Protein AF-A0A1F7RQK4-F1 (afdb_monomer)

Mean predicted aligned error: 22.65 Å

Structure (mmCIF, N/CA/C/O backbone):
data_AF-A0A1F7RQK4-F1
#
_entry.id   AF-A0A1F7RQK4-F1
#
loop_
_atom_site.group_PDB
_atom_site.id
_atom_site.type_symbol
_atom_site.label_atom_id
_atom_site.label_alt_id
_atom_site.label_comp_id
_atom_site.label_asym_id
_atom_site.label_entity_id
_atom_site.label_seq_id
_atom_site.pdbx_PDB_ins_code
_atom_site.Cartn_x
_atom_site.Cartn_y
_atom_site.Cartn_z
_atom_site.occupancy
_atom_site.B_iso_or_equiv
_atom_site.auth_seq_id
_atom_site.auth_comp_id
_atom_site.auth_asym_id
_atom_site.auth_atom_id
_atom_site.pdbx_PDB_model_num
ATOM 1 N N . MET A 1 1 ? 25.857 17.174 -33.835 1.00 42.56 1 MET A N 1
ATOM 2 C CA . MET A 1 1 ? 26.274 17.239 -32.414 1.00 42.56 1 MET A CA 1
ATOM 3 C C . MET A 1 1 ? 26.177 15.848 -31.790 1.00 42.56 1 MET A C 1
ATOM 5 O O . MET A 1 1 ? 25.071 15.361 -31.605 1.00 42.56 1 MET A O 1
ATOM 9 N N . LYS A 1 2 ? 27.300 15.172 -31.508 1.00 43.66 2 LYS A N 1
ATOM 10 C CA . LYS A 1 2 ? 27.298 13.876 -30.801 1.00 43.66 2 LYS A CA 1
ATOM 11 C C . LYS A 1 2 ? 27.227 14.149 -29.295 1.00 43.66 2 LYS A C 1
ATOM 13 O O . LYS A 1 2 ? 28.225 14.564 -28.711 1.00 43.66 2 LYS A O 1
ATOM 18 N N . ARG A 1 3 ? 26.055 13.974 -28.674 1.00 47.41 3 ARG A N 1
ATOM 19 C CA . ARG A 1 3 ? 25.927 14.042 -27.208 1.00 47.41 3 ARG A CA 1
ATOM 20 C C . ARG A 1 3 ? 26.719 12.869 -26.620 1.00 47.41 3 ARG A C 1
ATOM 22 O O . ARG A 1 3 ? 26.419 11.717 -26.920 1.00 47.41 3 ARG A O 1
ATOM 29 N N . ARG A 1 4 ? 27.765 13.158 -25.838 1.00 49.41 4 ARG A N 1
ATOM 30 C CA . ARG A 1 4 ? 28.504 12.136 -25.083 1.00 49.41 4 ARG A CA 1
ATOM 31 C C . ARG A 1 4 ? 27.548 11.551 -24.045 1.00 49.41 4 ARG A C 1
ATOM 33 O O . ARG A 1 4 ? 27.186 12.239 -23.097 1.00 49.41 4 ARG A O 1
ATOM 40 N N . ILE A 1 5 ? 27.129 10.304 -24.244 1.00 54.53 5 ILE A N 1
ATOM 41 C CA . ILE A 1 5 ? 26.382 9.551 -23.235 1.00 54.53 5 ILE A CA 1
ATOM 42 C C . ILE A 1 5 ? 27.361 9.299 -22.089 1.00 54.53 5 ILE A C 1
ATOM 44 O O . ILE A 1 5 ? 28.355 8.590 -22.256 1.00 54.53 5 ILE A O 1
ATOM 48 N N . LYS A 1 6 ? 27.124 9.952 -20.952 1.00 64.75 6 LYS A N 1
ATOM 49 C CA . LYS A 1 6 ? 27.902 9.744 -19.732 1.00 64.75 6 LYS A CA 1
ATOM 50 C C . LYS A 1 6 ? 27.645 8.298 -19.298 1.00 64.75 6 LYS A C 1
ATOM 52 O O . LYS A 1 6 ? 26.503 7.938 -19.032 1.00 64.75 6 LYS A O 1
ATOM 57 N N . LYS A 1 7 ? 28.673 7.443 -19.326 1.00 63.66 7 LYS A N 1
ATOM 58 C CA . LYS A 1 7 ? 28.549 6.069 -18.823 1.00 63.66 7 LYS A CA 1
ATOM 59 C C . LYS A 1 7 ? 28.275 6.148 -17.323 1.00 63.66 7 LYS A C 1
ATOM 61 O O . LYS A 1 7 ? 29.024 6.800 -16.600 1.00 63.66 7 LYS A O 1
ATOM 66 N N . MET A 1 8 ? 27.180 5.532 -16.896 1.00 70.56 8 MET A N 1
ATOM 67 C CA . MET A 1 8 ? 26.798 5.450 -15.492 1.00 70.56 8 MET A CA 1
ATOM 68 C C . MET A 1 8 ? 27.590 4.315 -14.835 1.00 70.56 8 MET A C 1
ATOM 70 O O . MET A 1 8 ? 27.630 3.208 -15.378 1.00 70.56 8 MET A O 1
ATOM 74 N N . ASN A 1 9 ? 28.244 4.602 -13.709 1.00 79.38 9 ASN A N 1
ATOM 75 C CA . ASN A 1 9 ? 29.009 3.614 -12.951 1.00 79.38 9 ASN A CA 1
ATOM 76 C C . ASN A 1 9 ? 28.080 2.851 -12.000 1.00 79.38 9 ASN A C 1
ATOM 78 O O . ASN A 1 9 ? 27.203 3.455 -11.379 1.00 79.38 9 ASN A O 1
ATOM 82 N N . CYS A 1 10 ? 28.311 1.544 -11.845 1.00 82.94 10 CYS A N 1
ATOM 83 C CA . CYS A 1 10 ? 27.504 0.675 -10.982 1.00 82.94 10 CYS A CA 1
ATOM 84 C C . CYS A 1 10 ? 27.436 1.187 -9.529 1.00 82.94 10 CYS A C 1
ATOM 86 O O . CYS A 1 10 ? 26.383 1.104 -8.906 1.00 82.94 10 CYS A O 1
ATOM 88 N N . GLU A 1 11 ? 28.529 1.763 -9.015 1.00 69.12 11 GLU A N 1
ATOM 89 C CA . GLU A 1 11 ? 28.676 2.218 -7.619 1.00 69.12 11 GLU A CA 1
ATOM 90 C C . GLU A 1 11 ? 27.869 3.478 -7.272 1.00 69.12 11 GLU A C 1
ATOM 92 O O . GLU A 1 11 ? 27.575 3.719 -6.108 1.00 69.12 11 GLU A O 1
ATOM 97 N N . SER A 1 12 ? 27.480 4.280 -8.267 1.00 64.62 12 SER A N 1
ATOM 98 C CA . SER A 1 12 ? 26.768 5.553 -8.057 1.00 64.62 12 SER A CA 1
ATOM 99 C C . SER A 1 12 ? 25.245 5.447 -8.182 1.00 64.62 12 SER A C 1
ATOM 101 O O . SER A 1 12 ? 24.557 6.464 -8.276 1.00 64.62 12 SER A O 1
ATOM 103 N N . SER A 1 13 ? 24.709 4.230 -8.258 1.00 75.00 13 SER A N 1
ATOM 104 C CA . SER A 1 13 ? 23.304 4.017 -8.604 1.00 75.00 13 SER A CA 1
ATOM 105 C C . SER A 1 13 ? 22.414 4.156 -7.370 1.00 75.00 13 SER A C 1
ATOM 107 O O . SER A 1 13 ? 22.427 3.311 -6.479 1.00 75.00 13 SER A O 1
ATOM 109 N N . ASN A 1 14 ? 21.621 5.225 -7.322 1.00 87.31 14 ASN A N 1
ATOM 110 C CA . ASN A 1 14 ? 20.603 5.426 -6.297 1.00 87.31 14 ASN A CA 1
ATOM 111 C C . ASN A 1 14 ? 19.313 4.713 -6.730 1.00 87.31 14 ASN A C 1
ATOM 113 O O . ASN A 1 14 ? 18.421 5.318 -7.327 1.00 87.31 14 ASN A O 1
ATOM 117 N N . TRP A 1 15 ? 19.254 3.405 -6.471 1.00 88.44 15 TRP A N 1
ATOM 118 C CA . TRP A 1 15 ? 18.129 2.550 -6.863 1.00 88.44 15 TRP A CA 1
ATOM 119 C C . TRP A 1 15 ? 16.816 2.926 -6.176 1.00 88.44 15 TRP A C 1
ATOM 121 O O . TRP A 1 15 ? 15.774 2.796 -6.808 1.00 88.44 15 TRP A O 1
ATOM 131 N N . LEU A 1 16 ? 16.853 3.477 -4.955 1.00 86.31 16 LEU A N 1
ATOM 132 C CA . LEU A 1 16 ? 15.655 3.969 -4.264 1.00 86.31 16 LEU A CA 1
ATOM 133 C C . LEU A 1 16 ? 14.899 4.997 -5.110 1.00 86.31 16 LEU A C 1
ATOM 135 O O . LEU A 1 16 ? 13.722 4.811 -5.392 1.00 86.31 16 LEU A O 1
ATOM 139 N N . LYS A 1 17 ? 15.592 6.027 -5.615 1.00 91.06 17 LYS A N 1
ATOM 140 C CA . LYS A 1 17 ? 14.959 7.057 -6.461 1.00 91.06 17 LYS A CA 1
ATOM 141 C C . LYS A 1 17 ? 14.365 6.490 -7.750 1.00 91.06 17 LYS A C 1
ATOM 143 O O . LYS A 1 17 ? 13.406 7.047 -8.280 1.00 91.06 17 LYS A O 1
ATOM 148 N N . TYR A 1 18 ? 14.972 5.428 -8.282 1.00 91.88 18 TYR A N 1
ATOM 149 C CA . TYR A 1 18 ? 14.470 4.731 -9.463 1.00 91.88 18 TYR A CA 1
ATOM 150 C C . TYR A 1 18 ? 13.192 3.938 -9.147 1.00 91.88 18 TYR A C 1
ATOM 152 O O . TYR A 1 18 ? 12.248 4.004 -9.927 1.00 91.88 18 TYR A O 1
ATOM 160 N N . ILE A 1 19 ? 13.147 3.241 -8.005 1.00 88.88 19 ILE A N 1
ATOM 161 C CA . ILE A 1 19 ? 11.989 2.457 -7.541 1.00 88.88 19 ILE A CA 1
ATOM 162 C C . ILE A 1 19 ? 10.816 3.368 -7.151 1.00 88.88 19 ILE A C 1
ATOM 164 O O . ILE A 1 19 ? 9.684 3.104 -7.540 1.00 88.88 19 ILE A O 1
ATOM 168 N N . GLU A 1 20 ? 11.081 4.465 -6.439 1.00 89.06 20 GLU A N 1
ATOM 169 C CA . GLU A 1 20 ? 10.078 5.458 -6.012 1.00 89.06 20 GLU A CA 1
ATOM 170 C C . GLU A 1 20 ? 9.562 6.342 -7.168 1.00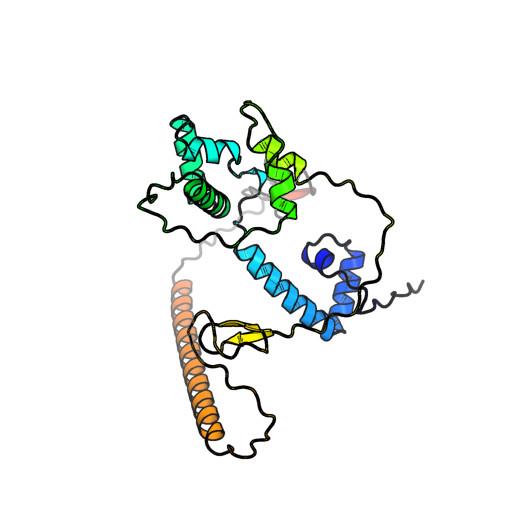 89.06 20 GLU A C 1
ATOM 172 O O . GLU A 1 20 ? 8.767 7.254 -6.958 1.00 89.06 20 GLU A O 1
ATOM 177 N N . ASP A 1 21 ? 10.031 6.100 -8.395 1.00 89.94 21 ASP A N 1
ATOM 178 C CA . ASP A 1 21 ? 9.659 6.811 -9.621 1.00 89.94 21 ASP A CA 1
ATOM 179 C C . ASP A 1 21 ? 9.978 8.328 -9.639 1.00 89.94 21 ASP A C 1
ATOM 181 O O . ASP A 1 21 ? 9.536 9.050 -10.535 1.00 89.94 21 ASP A O 1
ATOM 185 N N . VAL A 1 22 ? 10.827 8.814 -8.722 1.00 94.69 22 VAL A N 1
ATOM 186 C CA . VAL A 1 22 ? 11.155 10.248 -8.523 1.00 94.69 22 VAL A CA 1
ATOM 187 C C . VAL A 1 22 ? 12.181 10.785 -9.537 1.00 94.69 22 VAL A C 1
ATOM 189 O O . VAL A 1 22 ? 12.379 11.993 -9.664 1.00 94.69 22 VAL A O 1
ATOM 192 N N . LEU A 1 23 ? 12.864 9.906 -10.276 1.00 91.81 23 LEU A N 1
ATOM 193 C CA . LEU A 1 23 ? 13.850 10.309 -11.288 1.00 91.81 23 LEU A CA 1
ATOM 194 C C . LEU A 1 23 ? 13.216 11.038 -12.482 1.00 91.81 23 LEU A C 1
ATOM 196 O O . LEU A 1 23 ? 12.125 10.690 -12.944 1.00 91.81 23 LEU A O 1
ATOM 200 N N . SER A 1 24 ? 13.958 11.993 -13.053 1.00 94.75 24 SER A N 1
ATOM 201 C CA . SER A 1 24 ? 13.569 12.633 -14.314 1.00 94.75 24 SER A CA 1
ATOM 202 C C . SER A 1 24 ? 13.525 11.617 -15.472 1.00 94.75 24 SER A C 1
ATOM 204 O O . SER A 1 24 ? 14.214 10.587 -15.427 1.00 94.75 24 SER A O 1
ATOM 206 N N . PRO A 1 25 ? 12.749 11.874 -16.543 1.00 93.12 25 PRO A N 1
ATOM 207 C CA . PRO A 1 25 ? 12.688 10.980 -17.701 1.00 93.12 25 PRO A CA 1
ATOM 208 C C . PRO A 1 25 ? 14.067 10.684 -18.312 1.00 93.12 25 PRO A C 1
ATOM 210 O O . PRO A 1 25 ? 14.355 9.548 -18.694 1.00 93.12 25 PRO A O 1
ATOM 213 N N . GLU A 1 26 ? 14.955 11.679 -18.365 1.00 91.94 26 GLU A N 1
ATOM 214 C CA . GLU A 1 26 ? 16.314 11.540 -18.890 1.00 91.94 26 GLU A CA 1
ATOM 215 C C . GLU A 1 26 ? 17.188 10.623 -18.026 1.00 91.94 26 GLU A C 1
ATOM 217 O O . GLU A 1 26 ? 17.992 9.850 -18.556 1.00 91.94 26 GLU A O 1
ATOM 222 N N . GLU A 1 27 ? 17.037 10.688 -16.704 1.00 91.00 27 GLU A N 1
ATOM 223 C CA . GLU A 1 27 ? 17.734 9.807 -15.766 1.00 91.00 27 GLU A CA 1
ATOM 224 C C . GLU A 1 27 ? 17.186 8.383 -15.852 1.00 91.00 27 GLU A C 1
ATOM 226 O O . GLU A 1 27 ? 17.970 7.439 -15.961 1.00 91.00 27 GLU A O 1
ATOM 231 N N . LYS A 1 28 ? 15.860 8.205 -15.926 1.00 92.12 28 LYS A N 1
ATOM 232 C CA . LYS A 1 28 ? 15.246 6.879 -16.117 1.00 92.12 28 LYS A CA 1
ATOM 233 C C . LYS A 1 28 ? 15.768 6.188 -17.374 1.00 92.12 28 LYS A C 1
ATOM 235 O O . LYS A 1 28 ? 16.029 4.987 -17.342 1.00 92.12 28 LYS A O 1
ATOM 240 N N . ILE A 1 29 ? 15.979 6.919 -18.472 1.00 92.25 29 ILE A N 1
ATOM 241 C CA . ILE A 1 29 ? 16.578 6.358 -19.695 1.00 92.25 29 ILE A CA 1
ATOM 242 C C . ILE A 1 29 ? 18.019 5.888 -19.445 1.00 92.25 29 ILE A C 1
ATOM 244 O O . ILE A 1 29 ? 18.406 4.826 -19.937 1.00 92.25 29 ILE A O 1
ATOM 248 N N . GLN A 1 30 ? 18.815 6.638 -18.678 1.00 91.12 30 GLN A N 1
ATOM 249 C CA . GLN A 1 30 ? 20.191 6.250 -18.341 1.00 91.12 30 GLN A CA 1
ATOM 250 C C . GLN A 1 30 ? 20.231 4.992 -17.468 1.00 91.12 30 GLN A C 1
ATOM 252 O O . GLN A 1 30 ? 20.996 4.075 -17.772 1.00 91.12 30 GLN A O 1
ATOM 257 N N . TYR A 1 31 ? 19.364 4.906 -16.455 1.00 92.88 31 TYR A N 1
ATOM 258 C CA . TYR A 1 31 ? 19.220 3.724 -15.601 1.00 92.88 31 TYR A CA 1
ATOM 259 C C . TYR A 1 31 ? 18.769 2.502 -16.404 1.00 92.88 31 TYR A C 1
ATOM 261 O O . TYR A 1 31 ? 19.426 1.465 -16.363 1.00 92.88 31 TYR A O 1
ATOM 269 N N . ASN A 1 32 ? 17.725 2.636 -17.226 1.00 93.44 32 ASN A N 1
ATOM 270 C CA . ASN A 1 32 ? 17.257 1.554 -18.095 1.00 93.44 32 ASN A CA 1
ATOM 271 C C . ASN A 1 32 ? 18.334 1.081 -19.078 1.00 93.44 32 ASN A C 1
ATOM 273 O O . ASN A 1 32 ? 18.494 -0.116 -19.310 1.00 93.44 32 ASN A O 1
ATOM 277 N N . ASN A 1 33 ? 19.100 2.007 -19.659 1.00 92.50 33 ASN A N 1
ATOM 278 C CA . ASN A 1 33 ? 20.205 1.654 -20.544 1.00 92.50 33 ASN A CA 1
ATOM 279 C C . ASN A 1 33 ? 21.319 0.908 -19.789 1.00 92.50 33 ASN A C 1
ATOM 281 O O . ASN A 1 33 ? 21.838 -0.092 -20.282 1.00 92.50 33 ASN A O 1
ATOM 285 N N . HIS A 1 34 ? 21.648 1.338 -18.570 1.00 93.25 34 HIS A N 1
ATOM 286 C CA . HIS A 1 34 ? 22.608 0.638 -17.722 1.00 93.25 34 HIS A CA 1
ATOM 287 C C . HIS A 1 34 ? 22.129 -0.781 -17.365 1.00 93.25 34 HIS A C 1
ATOM 289 O O . HIS A 1 34 ? 22.874 -1.739 -17.557 1.00 93.25 34 HIS A O 1
ATOM 295 N N . LEU A 1 35 ? 20.869 -0.941 -16.946 1.00 93.38 35 LEU A N 1
ATOM 296 C CA . LEU A 1 35 ? 20.266 -2.232 -16.581 1.00 93.38 35 LEU A CA 1
ATOM 297 C C . LEU A 1 35 ? 20.230 -3.243 -17.736 1.00 93.38 35 LEU A C 1
ATOM 299 O O . LEU A 1 35 ? 20.302 -4.448 -17.504 1.00 93.38 35 LEU A O 1
ATOM 303 N N . LYS A 1 36 ? 20.171 -2.777 -18.990 1.00 94.38 36 LYS A N 1
ATOM 304 C CA . LYS A 1 36 ? 20.297 -3.661 -20.162 1.00 94.38 36 LYS A CA 1
ATOM 305 C C . LYS A 1 36 ? 21.662 -4.347 -20.235 1.00 94.38 36 LYS A C 1
ATOM 307 O O . LYS A 1 36 ? 21.734 -5.475 -20.711 1.00 94.38 36 LYS A O 1
ATOM 312 N N . HIS A 1 37 ? 22.715 -3.686 -19.758 1.00 93.19 37 HIS A N 1
ATOM 313 C CA . HIS A 1 37 ? 24.102 -4.116 -19.944 1.00 93.19 37 HIS A CA 1
ATOM 314 C C . HIS A 1 37 ? 24.807 -4.537 -18.647 1.00 93.19 37 HIS A C 1
ATOM 316 O O . HIS A 1 37 ? 25.897 -5.096 -18.716 1.00 93.19 37 HIS A O 1
ATOM 322 N N . CYS A 1 38 ? 24.222 -4.279 -17.473 1.00 93.44 38 CYS A N 1
ATOM 323 C CA . CYS A 1 38 ? 24.809 -4.638 -16.186 1.00 93.44 38 CYS A CA 1
ATOM 324 C C . CYS A 1 38 ? 23.924 -5.627 -15.423 1.00 93.44 38 CYS A C 1
ATOM 326 O O . CYS A 1 38 ? 22.932 -5.253 -14.797 1.00 93.44 38 CYS A O 1
ATOM 328 N N . GLU A 1 39 ? 24.325 -6.896 -15.442 1.00 92.94 39 GLU A N 1
ATOM 329 C CA . GLU A 1 39 ? 23.631 -7.975 -14.739 1.00 92.94 39 GLU A CA 1
ATOM 330 C C . GLU A 1 39 ? 23.642 -7.794 -13.218 1.00 92.94 39 GLU A C 1
ATOM 332 O O . GLU A 1 39 ? 22.597 -7.907 -12.586 1.00 92.94 39 GLU A O 1
ATOM 337 N N . LYS A 1 40 ? 24.785 -7.404 -12.638 1.00 92.81 40 LYS A N 1
ATOM 338 C CA . LYS A 1 40 ? 24.913 -7.151 -11.195 1.00 92.81 40 LYS A CA 1
ATOM 339 C C . LYS A 1 40 ? 23.855 -6.165 -10.694 1.00 92.81 40 LYS A C 1
ATOM 341 O O . LYS A 1 40 ? 23.162 -6.438 -9.724 1.00 92.81 40 LYS A O 1
ATOM 346 N N . CYS A 1 41 ? 23.706 -5.037 -11.383 1.00 94.06 41 CYS A N 1
ATOM 347 C CA . CYS A 1 41 ? 22.742 -4.004 -11.019 1.00 94.06 41 CYS A CA 1
ATOM 348 C C . CYS A 1 41 ? 21.289 -4.438 -11.233 1.00 94.06 41 CYS A C 1
ATOM 350 O O . CYS A 1 41 ? 20.421 -4.047 -10.459 1.00 94.06 41 CYS A O 1
ATOM 352 N N . ARG A 1 42 ? 21.025 -5.268 -12.246 1.00 94.06 42 ARG A N 1
ATOM 353 C CA . ARG A 1 42 ? 19.704 -5.866 -12.462 1.00 94.06 42 ARG A CA 1
ATOM 354 C C . ARG A 1 42 ? 19.319 -6.813 -11.324 1.00 94.06 42 ARG A C 1
ATOM 356 O O . ARG A 1 42 ? 18.193 -6.723 -10.851 1.00 94.06 42 ARG A O 1
ATOM 363 N N . ASN A 1 43 ? 20.249 -7.639 -10.852 1.00 91.62 43 ASN A N 1
ATOM 364 C CA . ASN A 1 43 ? 20.001 -8.542 -9.726 1.00 91.62 43 ASN A CA 1
ATOM 365 C C . ASN A 1 43 ? 19.791 -7.751 -8.428 1.00 91.62 43 ASN A C 1
ATOM 367 O O . ASN A 1 43 ? 18.788 -7.946 -7.758 1.00 91.62 43 ASN A O 1
ATOM 371 N N . THR A 1 44 ? 20.639 -6.753 -8.143 1.00 91.38 44 THR A N 1
ATOM 372 C CA . THR A 1 44 ? 20.441 -5.866 -6.980 1.00 91.38 44 THR A CA 1
ATOM 373 C C . THR A 1 44 ? 19.086 -5.154 -7.011 1.00 91.38 44 THR A C 1
ATOM 375 O O . THR A 1 44 ? 18.439 -5.020 -5.976 1.00 91.38 44 THR A O 1
ATOM 378 N N . LEU A 1 45 ? 18.636 -4.697 -8.185 1.00 91.06 45 LEU A N 1
ATOM 379 C CA . LEU A 1 45 ? 17.324 -4.068 -8.324 1.00 91.06 45 LEU A CA 1
ATOM 380 C C . LEU A 1 45 ? 16.180 -5.066 -8.099 1.00 91.06 45 LEU A C 1
ATOM 382 O O . LEU A 1 45 ? 15.169 -4.685 -7.517 1.00 91.06 45 LEU A O 1
ATOM 386 N N . ALA A 1 46 ? 16.329 -6.319 -8.536 1.00 89.38 46 ALA A N 1
ATOM 387 C CA . ALA A 1 46 ? 15.354 -7.373 -8.270 1.00 89.38 46 ALA A CA 1
ATOM 388 C C . ALA A 1 46 ? 15.265 -7.690 -6.767 1.00 89.38 46 ALA A C 1
ATOM 390 O O . ALA A 1 46 ? 14.161 -7.728 -6.230 1.00 89.38 46 ALA A O 1
ATOM 391 N N . ASP A 1 47 ? 16.404 -7.805 -6.078 1.00 87.75 47 ASP A N 1
ATOM 392 C CA . ASP A 1 47 ? 16.462 -8.048 -4.630 1.00 87.75 47 ASP A CA 1
ATOM 393 C C . ASP A 1 47 ? 15.819 -6.898 -3.838 1.00 87.75 47 ASP A C 1
ATOM 395 O O . ASP A 1 47 ? 15.009 -7.114 -2.934 1.00 87.75 47 ASP A O 1
ATOM 399 N N . MET A 1 48 ? 16.131 -5.649 -4.207 1.00 87.88 48 MET A N 1
ATOM 400 C CA . MET A 1 48 ? 15.503 -4.473 -3.601 1.00 87.88 48 MET A CA 1
ATOM 401 C C . MET A 1 48 ? 14.010 -4.411 -3.922 1.00 87.88 48 MET A C 1
ATOM 403 O O . MET A 1 48 ? 13.209 -4.171 -3.026 1.00 87.88 48 MET A O 1
ATOM 407 N N . GLY A 1 49 ? 13.619 -4.655 -5.173 1.00 83.38 49 GLY A N 1
ATOM 408 C CA . GLY A 1 49 ? 12.218 -4.681 -5.591 1.00 83.38 49 GLY A CA 1
ATOM 409 C C . GLY A 1 49 ? 11.407 -5.727 -4.828 1.00 83.38 49 GLY A C 1
ATOM 410 O O . GLY A 1 49 ? 10.285 -5.443 -4.419 1.00 83.38 49 GLY A O 1
ATOM 411 N N . PHE A 1 50 ? 11.994 -6.894 -4.558 1.00 79.94 50 PHE A N 1
ATOM 412 C CA . PHE A 1 50 ? 11.391 -7.926 -3.723 1.00 79.94 50 PHE A CA 1
ATOM 413 C C . PHE A 1 50 ? 11.177 -7.436 -2.285 1.00 79.94 50 PHE A C 1
ATOM 415 O O . PHE A 1 50 ? 10.056 -7.498 -1.782 1.00 79.94 50 PHE A O 1
ATOM 422 N N . MET A 1 51 ? 12.195 -6.840 -1.657 1.00 80.56 51 MET A N 1
ATOM 423 C CA . MET A 1 51 ? 12.063 -6.244 -0.319 1.00 80.56 51 MET A CA 1
ATOM 424 C C . MET A 1 51 ? 10.994 -5.144 -0.273 1.00 80.56 51 MET A C 1
ATOM 426 O O . MET A 1 51 ? 10.167 -5.125 0.635 1.00 80.56 51 MET A O 1
ATOM 430 N N . TYR A 1 52 ? 10.953 -4.263 -1.276 1.00 78.44 52 TYR A N 1
ATOM 431 C CA . TYR A 1 52 ? 9.911 -3.242 -1.392 1.00 78.44 52 TYR A CA 1
ATOM 432 C C . TYR A 1 52 ? 8.531 -3.842 -1.619 1.00 78.44 52 TYR A C 1
ATOM 434 O O . TYR A 1 52 ? 7.564 -3.308 -1.100 1.00 78.44 52 TYR A O 1
ATOM 442 N N . SER A 1 53 ? 8.419 -4.942 -2.363 1.00 70.12 53 SER A N 1
ATOM 443 C CA . SER A 1 53 ? 7.141 -5.621 -2.566 1.00 70.12 53 SER A CA 1
ATOM 444 C C . SER A 1 53 ? 6.622 -6.270 -1.286 1.00 70.12 53 SER A C 1
ATOM 446 O O . SER A 1 53 ? 5.423 -6.216 -1.053 1.00 70.12 53 SER A O 1
ATOM 448 N N . ILE A 1 54 ? 7.505 -6.793 -0.426 1.00 70.25 54 ILE A N 1
ATOM 449 C CA . ILE A 1 54 ? 7.135 -7.285 0.908 1.00 70.25 54 ILE A CA 1
ATOM 450 C C . ILE A 1 54 ? 6.645 -6.117 1.766 1.00 70.2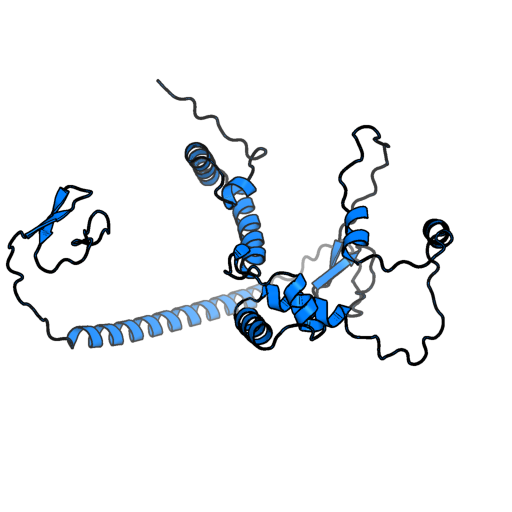5 54 ILE A C 1
ATOM 452 O O . ILE A 1 54 ? 5.534 -6.157 2.281 1.00 70.25 54 ILE A O 1
ATOM 456 N N . LEU A 1 55 ? 7.425 -5.033 1.840 1.00 71.94 55 LEU A N 1
ATOM 457 C CA . LEU A 1 55 ? 7.044 -3.843 2.605 1.00 71.94 55 LEU A CA 1
ATOM 458 C C . LEU A 1 55 ? 5.759 -3.191 2.071 1.00 71.94 55 LEU A C 1
ATOM 460 O O . LEU A 1 55 ? 4.959 -2.694 2.851 1.00 71.94 55 LEU A O 1
ATOM 464 N N . ALA A 1 56 ? 5.542 -3.197 0.756 1.00 66.31 56 ALA A N 1
ATOM 465 C CA . ALA A 1 56 ? 4.359 -2.625 0.120 1.00 66.31 56 ALA A CA 1
ATOM 466 C C . ALA A 1 56 ? 3.134 -3.544 0.188 1.00 66.31 56 ALA A C 1
ATOM 468 O O . ALA A 1 56 ? 2.015 -3.040 0.187 1.00 66.31 56 ALA A O 1
ATOM 469 N N . ALA A 1 57 ? 3.315 -4.866 0.252 1.00 59.59 57 ALA A N 1
ATOM 470 C CA . ALA A 1 57 ? 2.220 -5.813 0.450 1.00 59.59 57 ALA A CA 1
ATOM 471 C C . ALA A 1 57 ? 1.575 -5.653 1.837 1.00 59.59 57 ALA A C 1
ATOM 473 O O . ALA A 1 57 ? 0.368 -5.855 1.963 1.00 59.59 57 ALA A O 1
ATOM 474 N N . ASP A 1 58 ? 2.352 -5.208 2.828 1.00 56.09 58 ASP A N 1
ATOM 475 C CA . ASP A 1 58 ? 1.866 -4.890 4.174 1.00 56.09 58 ASP A CA 1
ATOM 476 C C . ASP A 1 58 ? 1.334 -3.451 4.317 1.00 56.09 58 ASP A C 1
ATOM 478 O O . ASP A 1 58 ? 0.720 -3.120 5.334 1.00 56.09 58 ASP A O 1
ATOM 482 N N . ILE A 1 59 ? 1.502 -2.591 3.303 1.00 56.19 59 ILE A N 1
ATOM 483 C CA . ILE A 1 59 ? 0.904 -1.249 3.282 1.00 56.19 59 ILE A CA 1
ATOM 484 C C . ILE A 1 59 ? -0.472 -1.343 2.600 1.00 56.19 59 ILE A C 1
ATOM 486 O O . ILE A 1 59 ? -0.549 -1.472 1.373 1.00 56.19 59 ILE A O 1
ATOM 490 N N . PRO A 1 60 ? -1.593 -1.268 3.343 1.00 51.22 60 PRO A N 1
ATOM 491 C CA . PRO A 1 60 ? -2.915 -1.231 2.733 1.00 51.22 60 PRO A CA 1
ATOM 492 C C . PRO A 1 60 ? -3.044 -0.055 1.761 1.00 51.22 60 PRO A C 1
ATOM 494 O O . PRO A 1 60 ? -2.550 1.043 2.000 1.00 51.22 60 PRO A O 1
ATOM 497 N N . LYS A 1 61 ? -3.781 -0.289 0.669 1.00 54.09 61 LYS A N 1
ATOM 498 C CA . LYS A 1 61 ? -4.040 0.650 -0.442 1.00 54.09 61 LYS A CA 1
ATOM 499 C C . LYS A 1 61 ? -4.750 1.956 -0.042 1.00 54.09 61 LYS A C 1
ATOM 501 O O . LYS A 1 61 ? -5.050 2.768 -0.918 1.00 54.09 61 LYS A O 1
ATOM 506 N N . SER A 1 62 ? -5.060 2.164 1.234 1.00 50.38 62 SER A N 1
ATOM 507 C CA . SER A 1 62 ? -5.636 3.410 1.726 1.00 50.38 62 SER A CA 1
ATOM 508 C C . SER A 1 62 ? -4.551 4.482 1.799 1.00 50.38 62 SER A C 1
ATOM 510 O O . SER A 1 62 ? -3.569 4.343 2.525 1.00 50.38 62 SER A O 1
ATOM 512 N N . LEU A 1 63 ? -4.730 5.568 1.045 1.00 52.88 63 LEU A N 1
ATOM 513 C CA . LEU A 1 63 ? -3.873 6.747 1.153 1.00 52.88 63 LEU A CA 1
ATOM 514 C C . LEU A 1 63 ? -3.847 7.246 2.616 1.00 52.88 63 LEU A C 1
ATOM 516 O O . LEU A 1 63 ? -4.916 7.338 3.223 1.00 52.88 63 LEU A O 1
ATOM 520 N N . PRO A 1 64 ? -2.680 7.650 3.159 1.00 56.12 64 PRO A N 1
ATOM 521 C CA . PRO A 1 64 ? -2.531 8.101 4.550 1.00 56.12 64 PRO A CA 1
ATOM 522 C C . PRO A 1 64 ? -3.482 9.233 4.965 1.00 56.12 64 PRO A C 1
ATOM 524 O O . PRO A 1 64 ? -3.767 9.408 6.143 1.00 56.12 64 PRO A O 1
ATOM 527 N N . SER A 1 65 ? -3.999 10.007 4.006 1.00 58.81 65 SER A N 1
ATOM 528 C CA . SER A 1 65 ? -4.947 11.098 4.255 1.00 58.81 65 SER A CA 1
ATOM 529 C C . SER A 1 65 ? -6.376 10.644 4.576 1.00 58.81 65 SER A C 1
ATOM 531 O O . SER A 1 65 ? -7.206 11.486 4.909 1.00 58.81 65 SER A O 1
ATOM 533 N N . GLN A 1 66 ? -6.681 9.350 4.451 1.00 79.75 66 GLN A N 1
ATOM 534 C CA . GLN A 1 66 ? -8.004 8.780 4.731 1.00 79.75 66 GLN A CA 1
ATOM 535 C C . GLN A 1 66 ? -8.018 7.870 5.966 1.00 79.75 66 GLN A C 1
ATOM 537 O O . GLN A 1 66 ? -9.063 7.303 6.284 1.00 79.75 66 GLN A O 1
ATOM 542 N N . CYS A 1 67 ? -6.882 7.723 6.652 1.00 92.75 67 CYS A N 1
ATOM 543 C CA . CYS A 1 67 ? -6.800 6.973 7.898 1.00 92.75 67 CYS A CA 1
ATOM 544 C C . CYS A 1 67 ? -7.473 7.731 9.050 1.00 92.75 67 CYS A C 1
ATOM 546 O O . CYS A 1 67 ? -7.566 8.962 9.048 1.00 92.75 67 CYS A O 1
ATOM 548 N N . VAL A 1 68 ? -7.946 6.983 10.046 1.00 93.88 68 VAL A N 1
ATOM 549 C CA . VAL A 1 68 ? -8.455 7.559 11.299 1.00 93.88 68 VAL A CA 1
ATOM 550 C C . VAL A 1 68 ? -7.286 8.208 12.045 1.00 93.88 68 VAL A C 1
ATOM 552 O O . VAL A 1 68 ? -6.198 7.640 12.101 1.00 93.88 68 VAL A O 1
ATOM 555 N N . ALA A 1 69 ? -7.496 9.404 12.602 1.00 93.38 69 ALA A N 1
ATOM 556 C CA . ALA A 1 69 ? -6.477 10.072 13.405 1.00 93.38 69 ALA A CA 1
ATOM 557 C C . ALA A 1 69 ? -6.145 9.238 14.652 1.00 93.38 69 ALA A C 1
ATOM 559 O O . ALA A 1 69 ? -7.029 8.624 15.252 1.00 93.38 69 ALA A O 1
ATOM 560 N N . SER A 1 70 ? -4.881 9.231 15.072 1.00 90.75 70 SER A N 1
ATOM 561 C CA . SER A 1 70 ? -4.451 8.433 16.223 1.00 90.75 70 SER A CA 1
ATOM 562 C C . SER A 1 70 ? -5.184 8.832 17.512 1.00 90.75 70 SER A C 1
ATOM 564 O O . SER A 1 70 ? -5.471 7.967 18.335 1.00 90.75 70 SER A O 1
ATOM 566 N N . GLU A 1 71 ? -5.549 10.110 17.674 1.00 93.88 71 GLU A N 1
ATOM 567 C CA . GLU A 1 71 ? -6.357 10.581 18.806 1.00 93.88 71 GLU A CA 1
ATOM 568 C C . GLU A 1 71 ? -7.748 9.925 18.844 1.00 93.88 71 GLU A C 1
ATOM 570 O O . GLU A 1 71 ? -8.171 9.448 19.893 1.00 93.88 71 GLU A O 1
ATOM 575 N N . ASP A 1 72 ? -8.420 9.807 17.695 1.00 95.44 72 ASP A N 1
ATOM 576 C CA . ASP A 1 72 ? -9.729 9.147 17.599 1.00 95.44 72 ASP A CA 1
ATOM 577 C C . ASP A 1 72 ? -9.641 7.643 17.917 1.00 95.44 72 ASP A C 1
ATOM 579 O O . ASP A 1 72 ? -10.574 7.074 18.486 1.00 95.44 72 ASP A O 1
ATOM 583 N N . LEU A 1 73 ? -8.533 6.980 17.554 1.00 95.56 73 LEU A N 1
ATOM 584 C CA . LEU A 1 73 ? -8.303 5.567 17.886 1.00 95.56 73 LEU A CA 1
ATOM 585 C C . LEU A 1 73 ? -8.094 5.363 19.391 1.00 95.56 73 LEU A C 1
ATOM 587 O O . LEU A 1 73 ? -8.596 4.385 19.946 1.00 95.56 73 LEU A O 1
ATOM 591 N N . LEU A 1 74 ? -7.393 6.281 20.059 1.00 94.69 74 LEU A N 1
ATOM 592 C CA . LEU A 1 74 ? -7.226 6.253 21.513 1.00 94.69 74 LEU A CA 1
ATOM 593 C C . LEU A 1 74 ? -8.561 6.489 22.224 1.00 94.69 74 LEU A C 1
ATOM 595 O O . LEU A 1 74 ? -8.952 5.674 23.060 1.00 94.69 74 LEU A O 1
ATOM 599 N N . ASP A 1 75 ? -9.309 7.518 21.820 1.00 96.31 75 ASP A N 1
ATOM 600 C CA . ASP A 1 75 ? -10.646 7.785 22.357 1.00 96.31 75 ASP A CA 1
ATOM 601 C C . ASP A 1 75 ? -11.594 6.597 22.112 1.00 96.31 75 ASP A C 1
ATOM 603 O O . ASP A 1 75 ? -12.459 6.295 22.939 1.00 96.31 75 ASP A O 1
ATOM 607 N N . TYR A 1 76 ? -11.436 5.890 20.985 1.00 97.00 76 TYR A N 1
ATOM 608 C CA . TYR A 1 76 ? -12.186 4.671 20.686 1.00 97.00 76 TYR A CA 1
ATOM 609 C C . TYR A 1 76 ? -11.863 3.546 21.676 1.00 97.00 76 TYR A C 1
ATOM 611 O O . TYR A 1 76 ? -12.787 2.917 22.196 1.00 97.00 76 TYR A O 1
ATOM 619 N N . VAL A 1 77 ? -10.580 3.312 21.973 1.00 96.38 77 VAL A N 1
ATOM 620 C CA . VAL A 1 77 ? -10.130 2.290 22.937 1.00 96.38 77 VAL A CA 1
ATOM 621 C C . VAL A 1 77 ? -10.567 2.624 24.364 1.00 96.38 77 VAL A C 1
ATOM 623 O O . VAL A 1 77 ? -10.995 1.728 25.090 1.00 96.38 77 VAL A O 1
ATOM 626 N N . GLU A 1 78 ? -10.520 3.896 24.755 1.00 95.44 78 GLU A N 1
ATOM 627 C CA . GLU A 1 78 ? -10.975 4.359 26.072 1.00 95.44 78 GLU A CA 1
ATOM 628 C C . GLU A 1 78 ? -12.509 4.401 26.206 1.00 95.44 78 GLU A C 1
ATOM 630 O O . GLU A 1 78 ? -13.037 4.524 27.311 1.00 95.44 78 GLU A O 1
ATOM 635 N N . GLY A 1 79 ? -13.243 4.275 25.095 1.00 95.75 79 GLY A N 1
ATOM 636 C CA . GLY A 1 79 ? -14.705 4.333 25.071 1.00 95.75 79 GLY A CA 1
ATOM 637 C C . GLY A 1 79 ? -15.285 5.753 25.097 1.00 95.75 79 GLY A C 1
ATOM 638 O O . GLY A 1 79 ? -16.494 5.897 25.278 1.00 95.75 79 GLY A O 1
ATOM 639 N N . ASN A 1 80 ? -14.458 6.776 24.864 1.00 96.94 80 ASN A N 1
ATOM 640 C CA . ASN A 1 80 ? -14.798 8.203 24.916 1.00 96.94 80 ASN A CA 1
ATOM 641 C C . ASN A 1 80 ? -15.354 8.772 23.592 1.00 96.94 80 ASN A C 1
ATOM 643 O O . ASN A 1 80 ? -15.715 9.946 23.518 1.00 96.94 80 ASN A O 1
ATOM 647 N N . VAL A 1 81 ? -15.469 7.955 22.544 1.00 97.12 81 VAL A N 1
ATOM 648 C CA . VAL A 1 81 ? -16.060 8.357 21.254 1.00 97.12 81 VAL A CA 1
ATOM 649 C C . VAL A 1 81 ? -17.591 8.328 21.255 1.00 97.12 81 VAL A C 1
ATOM 651 O O . VAL A 1 81 ? -18.220 7.425 21.809 1.00 97.12 81 VAL A O 1
ATOM 654 N N . SER A 1 82 ? -18.201 9.282 20.543 1.00 97.31 82 SER A N 1
ATOM 655 C CA . SER A 1 82 ? -19.641 9.255 20.236 1.00 97.31 82 SER A CA 1
ATOM 656 C C . SER A 1 82 ? -20.027 8.029 19.397 1.00 97.31 82 SER A C 1
ATOM 658 O O . SER A 1 82 ? -19.217 7.527 18.619 1.00 97.31 82 SER A O 1
ATOM 660 N N . GLU A 1 83 ? -21.278 7.570 19.503 1.00 97.31 83 GLU A N 1
ATOM 661 C CA . GLU A 1 83 ? -21.774 6.382 18.787 1.00 97.31 83 GLU A CA 1
ATOM 662 C C . GLU A 1 83 ? -21.618 6.506 17.262 1.00 97.31 83 GLU A C 1
ATOM 664 O O . GLU A 1 83 ? -21.083 5.608 16.617 1.00 97.31 83 GLU A O 1
ATOM 669 N N . THR A 1 84 ? -21.951 7.667 16.688 1.00 96.38 84 THR A N 1
ATOM 670 C CA . THR A 1 84 ? -21.765 7.937 15.254 1.00 96.38 84 THR A CA 1
ATOM 671 C C . THR A 1 84 ? -20.300 7.827 14.827 1.00 96.38 84 THR A C 1
ATOM 673 O O . THR A 1 84 ? -19.996 7.248 13.783 1.00 96.38 84 THR A O 1
ATOM 676 N N . ARG A 1 85 ? -19.372 8.375 15.626 1.00 95.75 85 ARG A N 1
ATOM 677 C CA . ARG A 1 85 ? -17.933 8.316 15.329 1.00 95.75 85 ARG A CA 1
ATOM 678 C C . ARG A 1 85 ? -17.399 6.895 15.489 1.00 95.75 85 ARG A C 1
ATOM 680 O O . ARG A 1 85 ? -16.620 6.452 14.653 1.00 95.75 85 ARG A O 1
ATOM 687 N N . ARG A 1 86 ? -17.876 6.163 16.499 1.00 97.56 86 ARG A N 1
ATOM 688 C CA . ARG A 1 86 ? -17.553 4.752 16.731 1.00 97.56 86 ARG A CA 1
ATOM 689 C C . ARG A 1 86 ? -17.857 3.898 15.500 1.00 97.56 86 ARG A C 1
ATOM 691 O O . ARG A 1 86 ? -16.969 3.194 15.034 1.00 97.56 86 ARG A O 1
ATOM 698 N N . THR A 1 87 ? -19.053 4.026 14.924 1.00 96.81 87 THR A N 1
ATOM 699 C CA . THR A 1 87 ? -19.438 3.274 13.717 1.00 96.81 87 THR A CA 1
ATOM 700 C C . THR A 1 87 ? -18.565 3.621 12.508 1.00 96.81 87 THR A C 1
ATOM 702 O O . THR A 1 87 ? -18.213 2.734 11.736 1.00 96.81 87 THR A O 1
ATOM 705 N N . GLN A 1 88 ? -18.175 4.891 12.336 1.00 95.38 88 GLN A N 1
ATOM 706 C CA . GLN A 1 88 ? -17.256 5.289 11.259 1.00 95.38 88 GLN A CA 1
ATOM 707 C C . GLN A 1 88 ? -15.867 4.666 11.427 1.00 95.38 88 GLN A C 1
ATOM 709 O O . GLN A 1 88 ? -15.290 4.189 10.452 1.00 95.38 88 GLN A O 1
ATOM 714 N N . ILE A 1 89 ? -15.344 4.666 12.656 1.00 96.00 89 ILE A N 1
ATOM 715 C CA . ILE A 1 89 ? -14.056 4.046 12.976 1.00 96.00 89 ILE A CA 1
ATOM 716 C C . ILE A 1 89 ? -14.139 2.540 12.720 1.00 96.00 89 ILE A C 1
ATOM 718 O O . ILE A 1 89 ? -13.282 2.004 12.033 1.00 96.00 89 ILE A O 1
ATOM 722 N N . GLU A 1 90 ? -15.190 1.860 13.176 1.00 96.38 90 GLU A N 1
ATOM 723 C CA . GLU A 1 90 ? -15.383 0.421 12.943 1.00 96.38 90 GLU A CA 1
ATOM 724 C C . GLU A 1 90 ? -15.493 0.066 11.459 1.00 96.38 90 GLU A C 1
ATOM 726 O O . GLU A 1 90 ? -14.889 -0.911 11.014 1.00 96.38 90 GLU A O 1
ATOM 731 N N . LEU A 1 91 ? -16.212 0.874 10.674 1.00 95.25 91 LEU A N 1
ATOM 732 C CA . LEU A 1 91 ? -16.282 0.706 9.225 1.00 95.25 91 LEU A CA 1
ATOM 733 C C . LEU A 1 91 ? -14.890 0.833 8.591 1.00 95.25 91 LEU A C 1
ATOM 735 O O . LEU A 1 91 ? -14.499 -0.025 7.806 1.00 95.25 91 LEU A O 1
ATOM 739 N N . HIS A 1 92 ? -14.114 1.845 8.988 1.00 95.00 92 HIS A N 1
ATOM 740 C CA . HIS A 1 92 ? -12.749 2.030 8.500 1.00 95.00 92 HIS A CA 1
ATOM 741 C C . HIS A 1 92 ? -11.811 0.891 8.928 1.00 95.00 92 HIS A C 1
ATOM 743 O O . HIS A 1 92 ? -11.034 0.399 8.115 1.00 95.00 92 HIS A O 1
ATOM 749 N N . LEU A 1 93 ? -11.891 0.428 10.179 1.00 94.69 93 LEU A N 1
ATOM 750 C CA . LEU A 1 93 ? -11.073 -0.673 10.704 1.00 94.69 93 LEU A CA 1
ATOM 751 C C . LEU A 1 93 ? -11.345 -2.012 9.996 1.00 94.69 93 LEU A C 1
ATOM 753 O O . LEU A 1 93 ? -10.475 -2.883 9.989 1.00 94.69 93 LEU A O 1
ATOM 757 N N . ASN A 1 94 ? -12.522 -2.182 9.383 1.00 93.56 94 ASN A N 1
ATOM 758 C CA . ASN A 1 94 ? -12.815 -3.340 8.535 1.00 93.56 94 ASN A CA 1
ATOM 759 C C . ASN A 1 94 ? -12.113 -3.277 7.169 1.00 93.56 94 ASN A C 1
ATOM 761 O O . ASN A 1 94 ? -11.872 -4.321 6.567 1.00 93.56 94 ASN A O 1
ATOM 765 N N . GLU A 1 95 ? -11.774 -2.080 6.687 1.00 91.12 95 GLU A N 1
ATOM 766 C CA . GLU A 1 95 ? -11.183 -1.858 5.360 1.00 91.12 95 GLU A CA 1
ATOM 767 C C . GLU A 1 95 ? -9.673 -1.559 5.414 1.00 91.12 95 GLU A C 1
ATOM 769 O O . GLU A 1 95 ? -8.948 -1.849 4.461 1.00 91.12 95 GLU A O 1
ATOM 774 N N . CYS A 1 96 ? -9.177 -1.012 6.528 1.00 92.38 96 CYS A N 1
ATOM 775 C CA . CYS A 1 96 ? -7.797 -0.562 6.695 1.00 92.38 96 CYS A CA 1
ATOM 776 C C . CYS A 1 96 ? -7.024 -1.442 7.688 1.00 92.38 96 CYS A C 1
ATOM 778 O O . CYS A 1 96 ? -7.193 -1.340 8.906 1.00 92.38 96 CYS A O 1
ATOM 780 N N . SER A 1 97 ? -6.113 -2.277 7.174 1.00 89.44 97 SER A N 1
ATOM 781 C CA . SER A 1 97 ? -5.274 -3.150 8.009 1.00 89.44 97 SER A CA 1
ATOM 782 C C . SER A 1 97 ? -4.298 -2.383 8.911 1.00 89.44 97 SER A C 1
ATOM 784 O O . SER A 1 97 ? -3.975 -2.869 9.991 1.00 89.44 97 SER A O 1
ATOM 786 N N . MET A 1 98 ? -3.875 -1.179 8.514 1.00 87.88 98 MET A N 1
ATOM 787 C CA . MET A 1 98 ? -2.932 -0.344 9.268 1.00 87.88 98 MET A CA 1
ATOM 788 C C . MET A 1 98 ? -3.587 0.244 10.520 1.00 87.88 98 MET A C 1
ATOM 790 O O . MET A 1 98 ? -3.082 0.072 11.622 1.00 87.88 98 MET A O 1
ATOM 794 N N . CYS A 1 99 ? -4.764 0.861 10.390 1.00 94.25 99 CYS A N 1
ATOM 795 C CA . CYS A 1 99 ? -5.490 1.347 11.566 1.00 94.25 99 CYS A CA 1
ATOM 796 C C . CYS A 1 99 ? -5.924 0.192 12.480 1.00 94.25 99 CYS A C 1
ATOM 798 O O . CYS A 1 99 ? -6.011 0.363 13.695 1.00 94.25 99 CYS A O 1
ATOM 800 N N . LYS A 1 100 ? -6.163 -1.001 11.918 1.00 94.62 100 LYS A N 1
ATOM 801 C CA . LYS A 1 100 ? -6.452 -2.204 12.702 1.00 94.62 100 LYS A CA 1
ATOM 802 C C . LYS A 1 100 ? -5.264 -2.633 13.566 1.00 94.62 100 LYS A C 1
ATOM 804 O O . LYS A 1 100 ? -5.467 -2.888 14.752 1.00 94.62 100 LYS A O 1
ATOM 809 N N . SER A 1 101 ? -4.047 -2.668 13.020 1.00 87.50 101 SER A N 1
ATOM 810 C CA . SER A 1 101 ? -2.851 -3.007 13.802 1.00 87.50 101 SER A CA 1
ATOM 811 C C . SER A 1 101 ? -2.515 -1.934 14.845 1.00 87.50 101 SER A C 1
ATOM 813 O O . SER A 1 101 ? -2.214 -2.275 15.989 1.00 87.50 101 SER A O 1
ATOM 815 N N . GLU A 1 102 ? -2.659 -0.647 14.511 1.00 92.69 102 GLU A N 1
ATOM 816 C CA . GLU A 1 102 ? -2.518 0.448 15.484 1.00 92.69 102 GLU A CA 1
ATOM 817 C C . GLU A 1 102 ? -3.529 0.331 16.634 1.00 92.69 102 GLU A C 1
ATOM 819 O O . GLU A 1 102 ? -3.170 0.482 17.805 1.00 92.69 102 GLU A O 1
ATOM 824 N N . MET A 1 103 ? -4.786 -0.002 16.327 1.00 94.81 103 MET A N 1
ATOM 825 C CA . MET A 1 103 ? -5.819 -0.226 17.338 1.00 94.81 103 MET A CA 1
ATOM 826 C C . MET A 1 103 ? -5.482 -1.422 18.241 1.00 94.81 103 MET A C 1
ATOM 828 O O . MET A 1 103 ? -5.727 -1.366 19.447 1.00 94.81 103 MET A O 1
ATOM 832 N N . GLU A 1 104 ? -4.929 -2.511 17.699 1.00 93.69 104 GLU A N 1
ATOM 833 C CA . GLU A 1 104 ? -4.517 -3.675 18.498 1.00 93.69 104 GLU A CA 1
ATOM 834 C C . GLU A 1 104 ? -3.371 -3.323 19.448 1.00 93.69 104 GLU A C 1
ATOM 836 O O . GLU A 1 104 ? -3.424 -3.677 20.629 1.00 93.69 104 GLU A O 1
ATOM 841 N N . TYR A 1 105 ? -2.390 -2.558 18.966 1.00 90.62 105 TYR A N 1
ATOM 842 C CA . TYR A 1 105 ? -1.301 -2.047 19.791 1.00 90.62 105 TYR A CA 1
ATOM 843 C C . TYR A 1 105 ? -1.818 -1.152 20.925 1.00 90.62 105 TYR A C 1
ATOM 845 O O . TYR A 1 105 ? -1.468 -1.354 22.090 1.00 90.62 105 TYR A O 1
ATOM 853 N N . ALA A 1 106 ? -2.718 -0.213 20.613 1.00 91.06 106 ALA A N 1
ATOM 854 C CA . ALA A 1 106 ? -3.351 0.634 21.618 1.00 91.06 106 ALA A CA 1
ATOM 855 C C . ALA A 1 106 ? -4.110 -0.209 22.656 1.00 91.06 106 ALA A C 1
ATOM 857 O O . ALA A 1 106 ? -3.902 -0.046 23.855 1.00 91.06 106 ALA A O 1
ATOM 858 N N . LYS A 1 107 ? -4.914 -1.196 22.242 1.00 92.88 107 LYS A N 1
ATOM 859 C CA . LYS A 1 107 ? -5.604 -2.089 23.192 1.00 92.88 107 LYS A CA 1
ATOM 860 C C . LYS A 1 107 ? -4.639 -2.808 24.133 1.00 92.88 107 LYS A C 1
ATOM 862 O O . LYS A 1 107 ? -4.951 -2.928 25.312 1.00 92.88 107 LYS A O 1
ATOM 867 N N . GLN A 1 108 ? -3.490 -3.276 23.646 1.00 90.88 108 GLN A N 1
ATOM 868 C CA . GLN A 1 108 ? -2.488 -3.931 24.494 1.00 90.88 108 GLN A CA 1
ATOM 869 C C . GLN A 1 108 ? -1.862 -2.963 25.503 1.00 90.88 108 GLN A C 1
ATOM 871 O O . GLN A 1 108 ? -1.702 -3.323 26.667 1.00 90.88 108 GLN A O 1
ATOM 876 N N . ALA A 1 109 ? -1.563 -1.729 25.092 1.00 87.56 109 ALA A N 1
ATOM 877 C CA . ALA A 1 109 ? -1.001 -0.711 25.978 1.00 87.56 109 ALA A CA 1
ATOM 878 C C . ALA A 1 109 ? -1.977 -0.272 27.087 1.00 87.56 109 ALA A C 1
ATOM 880 O O . ALA A 1 109 ? -1.548 0.061 28.191 1.00 87.56 109 ALA A O 1
ATOM 881 N N . PHE A 1 110 ? -3.282 -0.289 26.801 1.00 82.88 110 PHE A N 1
ATOM 882 C CA . PHE A 1 110 ? -4.338 0.125 27.728 1.00 82.88 110 PHE A CA 1
ATOM 883 C C . PHE A 1 110 ? -4.965 -1.020 28.521 1.00 82.88 110 PHE A C 1
ATOM 885 O O . PHE A 1 110 ? -5.792 -0.749 29.392 1.00 82.88 110 PHE A O 1
ATOM 892 N N . GLN A 1 111 ? -4.592 -2.281 28.277 1.00 80.62 111 GLN A N 1
ATOM 893 C CA . GLN A 1 111 ? -5.015 -3.364 29.157 1.00 80.62 111 GLN A CA 1
ATOM 894 C C . GLN A 1 111 ? -4.421 -3.110 30.549 1.00 80.62 111 GLN A C 1
ATOM 896 O O . GLN A 1 111 ? -3.198 -3.191 30.714 1.00 80.62 111 GLN A O 1
ATOM 901 N N . PRO A 1 112 ? -5.249 -2.792 31.568 1.00 65.88 112 PRO A N 1
ATOM 902 C CA . PRO A 1 112 ? -4.751 -2.715 32.928 1.00 65.88 112 PRO A CA 1
ATOM 903 C C . PRO A 1 112 ? -4.148 -4.081 33.219 1.00 65.88 112 PRO A C 1
ATOM 905 O O . PRO A 1 112 ? -4.775 -5.097 32.930 1.00 65.88 112 PRO A O 1
ATOM 908 N N 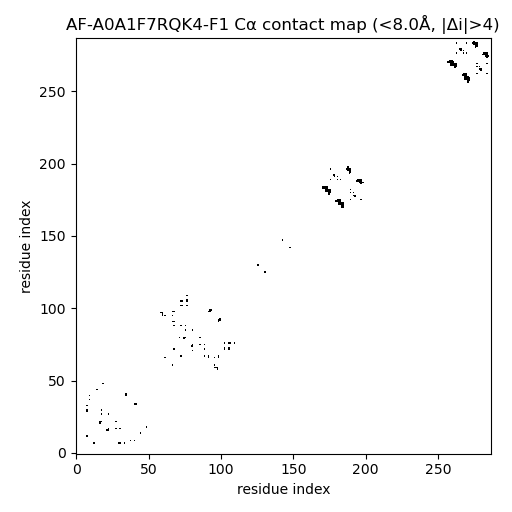. SER A 1 113 ? -2.918 -4.127 33.724 1.00 58.78 113 SER A N 1
ATOM 909 C CA . SER A 1 113 ? -2.250 -5.382 34.056 1.00 58.78 113 SER A CA 1
ATOM 910 C C . SER A 1 113 ? -3.023 -6.080 35.184 1.00 58.78 113 SER A C 1
ATOM 912 O O . SER A 1 113 ? -2.659 -5.994 36.352 1.00 58.78 113 SER A O 1
ATOM 914 N N . THR A 1 114 ? -4.124 -6.762 34.864 1.00 53.47 114 THR A N 1
ATOM 915 C CA . THR A 1 114 ? -4.995 -7.441 35.834 1.00 53.47 114 THR A CA 1
ATOM 916 C C . THR A 1 114 ? -4.378 -8.734 36.357 1.00 53.47 114 THR A C 1
ATOM 918 O O . THR A 1 114 ? -4.984 -9.406 37.181 1.00 53.47 114 THR A O 1
ATOM 921 N N . ASN A 1 115 ? -3.140 -9.043 35.964 1.00 52.03 115 ASN A N 1
ATOM 922 C CA . ASN A 1 115 ? -2.325 -10.112 36.528 1.00 52.03 115 ASN A CA 1
ATOM 923 C C . ASN A 1 115 ? -1.132 -9.555 37.324 1.00 52.03 115 ASN A C 1
ATOM 925 O O . ASN A 1 115 ? 0.013 -9.923 37.081 1.00 52.03 115 ASN A O 1
ATOM 929 N N . GLN A 1 116 ? -1.390 -8.704 38.321 1.00 48.69 116 GLN A N 1
ATOM 930 C CA . GLN A 1 116 ? -0.521 -8.622 39.505 1.00 48.69 116 GLN A CA 1
ATOM 931 C C . GLN A 1 116 ? -1.017 -9.608 40.573 1.00 48.69 116 GLN A C 1
ATOM 933 O O . GLN A 1 116 ? -1.412 -9.230 41.672 1.00 48.69 116 GLN A O 1
ATOM 938 N N . ALA A 1 117 ? -0.996 -10.899 40.243 1.00 46.44 117 ALA A N 1
ATOM 939 C CA . ALA A 1 117 ? -0.901 -11.943 41.252 1.00 46.44 117 ALA A CA 1
ATOM 940 C C . ALA A 1 117 ? 0.596 -12.209 41.478 1.00 46.44 117 ALA A C 1
ATOM 942 O O . ALA A 1 117 ? 1.262 -12.740 40.599 1.00 46.44 117 ALA A O 1
ATOM 943 N N . ALA A 1 118 ? 1.105 -11.760 42.630 1.00 47.56 118 ALA A N 1
ATOM 944 C CA . ALA A 1 118 ? 2.398 -12.103 43.234 1.00 47.56 118 ALA A CA 1
ATOM 945 C C . ALA A 1 118 ? 3.599 -12.271 42.272 1.00 47.56 118 ALA A C 1
ATOM 947 O O . ALA A 1 118 ? 3.941 -13.379 41.869 1.00 47.56 118 ALA A O 1
ATOM 948 N N . VAL A 1 119 ? 4.313 -11.176 41.998 1.00 37.09 119 VAL A N 1
ATOM 949 C CA . VAL A 1 119 ? 5.678 -11.222 41.446 1.00 37.09 119 VAL A CA 1
ATOM 950 C C . VAL A 1 119 ? 6.650 -11.623 42.569 1.00 37.09 119 VAL A C 1
ATOM 952 O O . VAL A 1 119 ? 6.754 -10.886 43.553 1.00 37.09 119 VAL A O 1
ATOM 955 N N . PRO A 1 120 ? 7.401 -12.737 42.461 1.00 41.62 120 PRO A N 1
ATOM 956 C CA . PRO A 1 120 ? 8.614 -12.928 43.243 1.00 41.62 120 PRO A CA 1
ATOM 957 C C . PRO A 1 120 ? 9.656 -11.918 42.754 1.00 41.62 120 PRO A C 1
ATOM 959 O O . PRO A 1 120 ? 9.959 -11.847 41.564 1.00 41.62 120 PRO A O 1
ATOM 962 N N . HIS A 1 121 ? 10.193 -11.124 43.676 1.00 47.91 121 HIS A N 1
ATOM 963 C CA . HIS A 1 121 ? 11.287 -10.184 43.445 1.00 47.91 121 HIS A CA 1
ATOM 964 C C . HIS A 1 121 ? 12.496 -10.872 42.780 1.00 47.91 121 HIS A C 1
ATOM 966 O O . HIS A 1 121 ? 13.296 -11.499 43.466 1.00 47.91 121 HIS A O 1
ATOM 972 N N . ILE A 1 122 ? 12.676 -10.691 41.469 1.00 45.03 122 ILE A N 1
ATOM 973 C CA . ILE A 1 122 ? 13.992 -10.710 40.817 1.00 45.03 122 ILE A CA 1
ATOM 974 C C . ILE A 1 122 ? 14.000 -9.572 39.790 1.00 45.03 122 ILE A C 1
ATOM 976 O O . ILE A 1 122 ? 13.503 -9.704 38.677 1.00 45.03 122 ILE A O 1
ATOM 980 N N . VAL A 1 123 ? 14.533 -8.423 40.203 1.00 43.03 123 VAL A N 1
ATOM 981 C CA . VAL A 1 123 ? 14.876 -7.309 39.313 1.00 43.03 123 VAL A CA 1
ATOM 982 C C . VAL A 1 123 ? 16.328 -7.533 38.878 1.00 43.03 123 VAL A C 1
ATOM 984 O O . VAL A 1 123 ? 17.184 -7.604 39.761 1.00 43.03 123 VAL A O 1
ATOM 987 N N . PRO A 1 124 ? 16.656 -7.645 37.578 1.00 44.88 124 PRO A N 1
ATOM 988 C CA . PRO A 1 124 ? 18.038 -7.497 37.145 1.00 44.88 124 PRO A CA 1
ATOM 989 C C . PRO A 1 124 ? 18.428 -6.029 37.347 1.00 44.88 124 PRO A C 1
ATOM 991 O O . PRO A 1 124 ? 17.713 -5.124 36.913 1.00 44.88 124 PRO A O 1
ATOM 994 N N . GLU A 1 125 ? 19.515 -5.786 38.079 1.00 41.97 125 GLU A N 1
ATOM 995 C CA . GLU A 1 125 ? 19.961 -4.433 38.404 1.00 41.97 125 GLU A CA 1
ATOM 996 C C . GLU A 1 125 ? 20.118 -3.580 37.138 1.00 41.97 125 GLU A C 1
ATOM 998 O O . GLU A 1 125 ? 20.932 -3.873 36.262 1.00 41.97 125 GLU A O 1
ATOM 1003 N N . LEU A 1 126 ? 19.347 -2.492 37.055 1.00 45.50 126 LEU A N 1
ATOM 1004 C CA . LEU A 1 126 ? 19.582 -1.455 36.060 1.00 45.50 126 LEU A CA 1
ATOM 1005 C C . LEU A 1 126 ? 20.951 -0.796 36.308 1.00 45.50 126 LEU A C 1
ATOM 1007 O O . LEU A 1 126 ? 21.263 -0.476 37.463 1.00 45.50 126 LEU A O 1
ATOM 1011 N N . PRO A 1 127 ? 21.724 -0.505 35.244 1.00 55.84 127 PRO A N 1
ATOM 1012 C CA . PRO A 1 127 ? 22.972 0.244 35.337 1.00 55.84 127 PRO A CA 1
ATOM 1013 C C . PRO A 1 127 ? 22.810 1.553 36.127 1.00 55.84 127 PRO A C 1
ATOM 1015 O O . PRO A 1 127 ? 21.872 2.321 35.900 1.00 55.84 127 PRO A O 1
ATOM 1018 N N . GLU A 1 128 ? 23.756 1.837 37.028 1.00 48.66 128 GLU A N 1
ATOM 1019 C CA . GLU A 1 128 ? 23.739 2.976 37.970 1.00 48.66 128 GLU A CA 1
ATOM 1020 C C . GLU A 1 128 ? 23.479 4.350 37.323 1.00 48.66 128 GLU A C 1
ATOM 1022 O O . GLU A 1 128 ? 22.958 5.260 37.974 1.00 48.66 128 GLU A O 1
ATOM 1027 N N . PHE A 1 129 ? 23.783 4.520 36.031 1.00 51.84 129 PHE A N 1
ATOM 1028 C CA . PHE A 1 129 ? 23.524 5.784 35.345 1.00 51.84 129 PHE A CA 1
ATOM 1029 C C . PHE A 1 129 ? 22.023 6.106 35.262 1.00 51.84 129 PHE A C 1
ATOM 1031 O O . PHE A 1 129 ? 21.662 7.271 35.392 1.00 51.84 129 PHE A O 1
ATOM 1038 N N . ILE A 1 130 ? 21.142 5.102 35.158 1.00 46.31 130 ILE A N 1
ATOM 1039 C CA . ILE A 1 130 ? 19.683 5.303 35.078 1.00 46.31 130 ILE A CA 1
ATOM 1040 C C . ILE A 1 130 ? 19.095 5.632 36.460 1.00 46.31 130 ILE A C 1
ATOM 1042 O O . ILE A 1 130 ? 18.205 6.478 36.573 1.00 46.31 130 ILE A O 1
ATOM 1046 N N . LYS A 1 131 ? 19.647 5.060 37.542 1.00 49.25 131 LYS A N 1
ATOM 1047 C CA . LYS A 1 131 ? 19.201 5.349 38.921 1.00 49.25 131 LYS A CA 1
ATOM 1048 C C . LYS A 1 131 ? 19.414 6.816 39.311 1.00 49.25 131 LYS A C 1
ATOM 1050 O O . LYS A 1 131 ? 18.598 7.384 40.038 1.00 49.25 131 LYS A O 1
ATOM 1055 N N . ARG A 1 132 ? 20.462 7.465 38.787 1.00 51.16 132 ARG A N 1
ATOM 1056 C CA . ARG A 1 132 ? 20.724 8.898 39.024 1.00 51.16 132 ARG A CA 1
ATOM 1057 C C . ARG A 1 132 ? 19.719 9.833 38.350 1.00 51.16 132 ARG A C 1
ATOM 1059 O O . ARG A 1 132 ? 19.511 10.928 38.868 1.00 51.16 132 ARG A O 1
ATOM 1066 N N . PHE A 1 133 ? 19.082 9.414 37.257 1.00 43.78 133 PHE A N 1
ATOM 1067 C CA . PHE A 1 133 ? 18.079 10.228 36.561 1.00 43.78 133 PHE A CA 1
ATOM 1068 C C . PHE A 1 133 ? 16.683 10.114 37.184 1.00 43.78 133 PHE A C 1
ATOM 1070 O O . PHE A 1 133 ? 15.939 11.089 37.191 1.00 43.78 133 PHE A O 1
ATOM 1077 N N . LEU A 1 134 ? 16.349 8.971 37.790 1.00 43.62 134 LEU A N 1
ATOM 1078 C CA . LEU A 1 134 ? 15.023 8.744 38.381 1.00 43.62 134 LEU A CA 1
ATOM 1079 C C . LEU A 1 134 ? 14.851 9.335 39.793 1.00 43.62 134 LEU A C 1
ATOM 1081 O O . LEU A 1 134 ? 13.725 9.560 40.227 1.00 43.62 134 LEU A O 1
ATOM 1085 N N . HIS A 1 135 ? 15.938 9.639 40.510 1.00 46.16 135 HIS A N 1
ATOM 1086 C CA . HIS A 1 135 ? 15.876 10.143 41.892 1.00 46.16 135 HIS A CA 1
ATOM 1087 C C . HIS A 1 135 ? 15.727 11.668 42.039 1.00 46.16 135 HIS A C 1
ATOM 1089 O O . HIS A 1 135 ? 15.686 12.175 43.162 1.00 46.16 135 HIS A O 1
ATOM 1095 N N . LYS A 1 136 ? 15.627 12.419 40.937 1.00 41.09 136 LYS A N 1
ATOM 1096 C CA . LYS A 1 136 ? 15.400 13.872 40.959 1.00 41.09 136 LYS A CA 1
ATOM 1097 C C . LYS A 1 136 ? 14.231 14.266 40.064 1.00 41.09 136 LYS A C 1
ATOM 1099 O O . LYS A 1 136 ? 14.424 14.888 39.029 1.00 41.09 136 LYS A O 1
ATOM 1104 N N . SER A 1 137 ? 13.011 13.975 40.494 1.00 33.81 137 SER A N 1
ATOM 1105 C CA . SER A 1 137 ? 11.890 14.831 40.105 1.00 33.81 137 SER A CA 1
ATOM 1106 C C . SER A 1 137 ? 10.807 14.800 41.176 1.00 33.81 137 SER A C 1
ATOM 1108 O O . SER A 1 137 ? 10.151 13.771 41.356 1.00 33.81 137 SER A O 1
ATOM 1110 N N . PRO A 1 138 ? 10.639 15.877 41.960 1.00 39.47 138 PRO A N 1
ATOM 1111 C CA . PRO A 1 138 ? 9.510 15.994 42.850 1.00 39.47 138 PRO A CA 1
ATOM 1112 C C . PRO A 1 138 ? 8.360 16.735 42.141 1.00 39.47 138 PRO A C 1
ATOM 1114 O O . PRO A 1 138 ? 8.557 17.769 41.517 1.00 39.47 138 PRO A O 1
ATOM 1117 N N . VAL A 1 139 ? 7.147 16.235 42.396 1.00 39.97 139 VAL A N 1
ATOM 1118 C CA . VAL A 1 139 ? 5.841 16.924 42.325 1.00 39.97 139 VAL A CA 1
ATOM 1119 C C . VAL A 1 139 ? 5.064 16.896 40.994 1.00 39.97 139 VAL A C 1
ATOM 1121 O O . VAL A 1 139 ? 5.337 17.613 40.047 1.00 39.97 139 VAL A O 1
ATOM 1124 N N . LYS A 1 140 ? 3.991 16.089 41.038 1.00 44.09 140 LYS A N 1
ATOM 1125 C CA . LYS A 1 140 ? 2.592 16.366 40.651 1.00 44.09 140 LYS A CA 1
ATOM 1126 C C . LYS A 1 140 ? 2.354 17.411 39.548 1.00 44.09 140 LYS A C 1
ATOM 1128 O O . LYS A 1 140 ? 2.039 18.550 39.857 1.00 44.09 140 LYS A O 1
ATOM 1133 N N . GLU A 1 141 ? 2.270 16.958 38.304 1.00 42.56 141 GLU A N 1
ATOM 1134 C CA . GLU A 1 141 ? 1.366 17.540 37.305 1.00 42.56 141 GLU A CA 1
ATOM 1135 C C . GLU A 1 141 ? 1.113 16.515 36.192 1.00 42.56 141 GLU A C 1
ATOM 1137 O O . GLU A 1 141 ? 1.996 15.734 35.830 1.00 42.56 141 GLU A O 1
ATOM 1142 N N . LYS A 1 142 ? -0.137 16.429 35.719 1.00 42.34 142 LYS A N 1
ATOM 1143 C CA . LYS A 1 142 ? -0.561 15.499 34.663 1.00 42.34 142 LYS A CA 1
ATOM 1144 C C . LYS A 1 142 ? 0.001 15.974 33.320 1.00 42.34 142 LYS A C 1
ATOM 1146 O O . LYS A 1 142 ? -0.700 16.617 32.553 1.00 42.34 142 LYS A O 1
ATOM 1151 N N . ILE A 1 143 ? 1.258 15.648 33.053 1.00 42.19 143 ILE A N 1
ATOM 1152 C CA . ILE A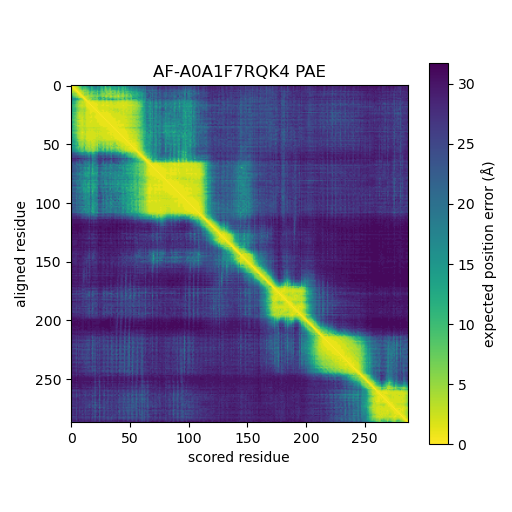 1 143 ? 1.883 15.858 31.746 1.00 42.19 143 ILE A CA 1
ATOM 1153 C C . ILE A 1 143 ? 1.361 14.774 30.801 1.00 42.19 143 ILE A C 1
ATOM 1155 O O . ILE A 1 143 ? 1.493 13.573 31.092 1.00 42.19 143 ILE A O 1
ATOM 1159 N N . SER A 1 144 ? 0.738 15.199 29.700 1.00 44.84 144 SER A N 1
ATOM 1160 C CA . SER A 1 144 ? 0.186 14.291 28.693 1.00 44.84 144 SER A CA 1
ATOM 1161 C C . SER A 1 144 ? 1.317 13.504 28.026 1.00 44.84 144 SER A C 1
ATOM 1163 O O . SER A 1 144 ? 2.436 13.993 27.870 1.00 44.84 144 SER A O 1
ATOM 1165 N N . PHE A 1 145 ? 1.044 12.263 27.622 1.00 44.78 145 PHE A N 1
ATOM 1166 C CA . PHE A 1 145 ? 2.019 11.382 26.963 1.00 44.78 145 PHE A CA 1
ATOM 1167 C C . PHE A 1 145 ? 2.712 12.046 25.749 1.00 44.78 145 PHE A C 1
ATOM 1169 O O . PHE A 1 145 ? 3.881 11.782 25.475 1.00 44.78 145 PHE A O 1
ATOM 1176 N N . ARG A 1 146 ? 2.028 12.999 25.100 1.00 40.50 146 ARG A N 1
ATOM 1177 C CA . ARG A 1 146 ? 2.518 13.797 23.970 1.00 40.50 146 ARG A CA 1
ATOM 1178 C C . ARG A 1 146 ? 3.712 14.702 24.316 1.00 40.50 146 ARG A C 1
ATOM 1180 O O . ARG A 1 146 ? 4.595 14.870 23.482 1.00 40.50 146 ARG A O 1
ATOM 1187 N N . GLU A 1 147 ? 3.792 15.229 25.538 1.00 47.00 147 GLU A N 1
ATOM 1188 C CA . GLU A 1 147 ? 4.935 16.045 25.994 1.00 47.00 147 GLU A CA 1
ATOM 1189 C C . GLU A 1 147 ? 6.151 15.183 26.356 1.00 47.00 147 GLU A C 1
ATOM 1191 O O . GLU A 1 147 ? 7.286 15.594 26.134 1.00 47.00 147 GLU A O 1
ATOM 1196 N N . ARG A 1 148 ? 5.930 13.943 26.813 1.00 50.62 148 ARG A N 1
ATOM 1197 C CA . ARG A 1 148 ? 7.014 12.991 27.113 1.00 50.62 148 ARG A CA 1
ATOM 1198 C C . ARG A 1 148 ? 7.712 12.448 25.867 1.00 50.62 148 ARG A C 1
ATOM 1200 O O . ARG A 1 148 ? 8.898 12.144 25.922 1.00 50.62 148 ARG A O 1
ATOM 1207 N N . LEU A 1 149 ? 7.000 12.337 24.747 1.00 45.62 149 LEU A N 1
ATOM 1208 C CA . LEU A 1 149 ? 7.589 11.902 23.477 1.00 45.62 149 LEU A CA 1
ATOM 1209 C C . LEU A 1 149 ? 8.314 13.035 22.733 1.00 45.62 149 LEU A C 1
ATOM 1211 O O . LEU A 1 149 ? 9.268 12.768 22.006 1.00 45.62 149 LEU A O 1
ATOM 1215 N N . ALA A 1 150 ? 7.915 14.294 22.942 1.00 47.56 150 ALA A N 1
ATOM 1216 C CA . ALA A 1 150 ? 8.534 15.452 22.295 1.00 47.56 150 ALA A CA 1
ATOM 1217 C C . ALA A 1 150 ? 9.970 15.737 22.783 1.00 47.56 150 ALA A C 1
ATOM 1219 O O . ALA A 1 150 ? 10.788 16.219 22.002 1.00 47.56 150 ALA A O 1
ATOM 1220 N N . GLU A 1 151 ? 10.312 15.389 24.029 1.00 45.66 151 GLU A N 1
ATOM 1221 C CA . GLU A 1 151 ? 11.695 15.470 24.535 1.00 45.66 151 GLU A CA 1
ATOM 1222 C C . GLU A 1 151 ? 12.613 14.384 23.953 1.00 45.66 151 GLU A C 1
ATOM 1224 O O . GLU A 1 151 ? 13.830 14.555 23.913 1.00 45.66 151 GLU A O 1
ATOM 1229 N N . PHE A 1 152 ? 12.045 13.286 23.451 1.00 39.75 152 PHE A N 1
ATOM 1230 C CA . PHE A 1 152 ? 12.805 12.175 22.875 1.00 39.75 152 PHE A CA 1
ATOM 1231 C C . PHE A 1 152 ? 13.201 12.409 21.404 1.00 39.75 152 PHE A C 1
ATOM 1233 O O . PHE A 1 152 ? 14.097 11.737 20.899 1.00 39.75 152 PHE A O 1
ATOM 1240 N N . PHE A 1 153 ? 12.553 13.360 20.717 1.00 34.34 153 PHE A N 1
ATOM 1241 C CA . PHE A 1 153 ? 12.655 13.559 19.263 1.00 34.34 153 PHE A CA 1
ATOM 1242 C C . PHE A 1 153 ? 12.941 15.010 18.829 1.00 34.34 153 PHE A C 1
ATOM 1244 O O . PHE A 1 153 ? 12.501 15.432 17.758 1.00 34.34 153 PHE A O 1
ATOM 1251 N N . GLN A 1 154 ? 13.714 15.791 19.593 1.00 40.25 154 GLN A N 1
ATOM 1252 C CA . GLN A 1 154 ? 14.311 17.009 19.022 1.00 40.25 154 GLN A CA 1
ATOM 1253 C C . GLN A 1 154 ? 15.668 16.717 18.351 1.00 40.25 154 GLN A C 1
ATOM 1255 O O . GLN A 1 154 ? 16.566 16.168 18.993 1.00 40.25 154 GLN A O 1
ATOM 1260 N N . PRO A 1 155 ? 15.865 17.112 17.075 1.00 42.50 155 PRO A N 1
ATOM 1261 C CA . PRO A 1 155 ? 17.145 17.008 16.393 1.00 42.50 155 PRO A CA 1
ATOM 1262 C C . PRO A 1 155 ? 17.990 18.234 16.747 1.00 42.50 155 PRO A C 1
ATOM 1264 O O . PRO A 1 155 ? 17.724 19.345 16.293 1.00 42.50 155 PRO A O 1
ATOM 1267 N N . GLY A 1 156 ? 19.012 18.045 17.576 1.00 45.16 156 GLY A N 1
ATOM 1268 C CA . GLY A 1 156 ? 19.851 19.159 17.998 1.00 45.16 156 GLY A CA 1
ATOM 1269 C C . GLY A 1 156 ? 21.094 18.749 18.765 1.00 45.16 156 GLY A C 1
ATOM 1270 O O . GLY A 1 156 ? 21.269 19.192 19.890 1.00 45.16 156 GLY A O 1
ATOM 1271 N N . PHE A 1 157 ? 21.974 17.949 18.162 1.00 36.56 157 PHE A N 1
ATOM 1272 C CA . PHE A 1 157 ? 23.380 17.919 18.570 1.00 36.56 157 PHE A CA 1
ATOM 1273 C C . PHE A 1 157 ? 24.279 18.003 17.341 1.00 36.56 157 PHE A C 1
ATOM 1275 O O . PHE A 1 157 ? 24.184 17.205 16.411 1.00 36.56 157 PHE A O 1
ATOM 1282 N N . GLY A 1 158 ? 25.070 19.074 17.336 1.00 33.31 158 GLY A N 1
ATOM 1283 C CA . GLY A 1 158 ? 25.925 19.493 16.245 1.00 33.31 158 GLY A CA 1
ATOM 1284 C C . GLY A 1 158 ? 27.065 18.527 15.950 1.00 33.31 158 GLY A C 1
ATOM 1285 O O . GLY A 1 158 ? 27.483 17.715 16.774 1.00 33.31 158 GLY A O 1
ATOM 1286 N N . SER A 1 159 ? 27.553 18.686 14.726 1.00 37.62 159 SER A N 1
ATOM 1287 C CA . SER A 1 159 ? 28.885 18.320 14.266 1.00 37.62 159 SER A CA 1
ATOM 1288 C C . SER A 1 159 ? 29.962 18.625 15.309 1.00 37.62 159 SER A C 1
ATOM 1290 O O . SER A 1 159 ? 29.897 19.656 15.972 1.00 37.62 159 SER A O 1
ATOM 1292 N N . ASP A 1 160 ? 30.977 17.763 15.345 1.00 39.97 160 ASP A N 1
ATOM 1293 C CA . ASP A 1 160 ? 32.190 17.826 16.168 1.00 39.97 160 ASP A CA 1
ATOM 1294 C C . ASP A 1 160 ? 32.097 17.137 17.530 1.00 39.97 160 ASP A C 1
ATOM 1296 O O . ASP A 1 160 ? 32.101 17.783 18.568 1.00 39.97 160 ASP A O 1
ATOM 1300 N N . MET A 1 161 ? 32.112 15.800 17.510 1.00 31.50 161 MET A N 1
ATOM 1301 C CA . MET A 1 161 ? 33.102 14.982 18.232 1.00 31.50 161 MET A CA 1
ATOM 1302 C C . MET A 1 161 ? 33.130 13.579 17.612 1.00 31.50 161 MET A C 1
ATOM 1304 O O . MET A 1 161 ? 32.170 12.825 17.721 1.00 31.50 161 MET A O 1
ATOM 1308 N N . VAL A 1 162 ? 34.238 13.221 16.960 1.00 34.00 162 VAL A N 1
ATOM 1309 C CA . VAL A 1 162 ? 34.547 11.834 16.586 1.00 34.00 162 VAL A CA 1
ATOM 1310 C C . VAL A 1 162 ? 35.479 11.269 17.655 1.00 34.00 162 VAL A C 1
ATOM 1312 O O . VAL A 1 162 ? 36.641 11.679 17.702 1.00 34.00 162 VAL A O 1
ATOM 1315 N N . PRO A 1 163 ? 35.049 10.313 18.494 1.00 33.88 163 PRO A N 1
ATOM 1316 C CA . PRO A 1 163 ? 35.976 9.422 19.160 1.00 33.88 163 PRO A CA 1
ATOM 1317 C C . PRO A 1 163 ? 36.292 8.271 18.204 1.00 33.88 163 PRO A C 1
ATOM 1319 O O . PRO A 1 163 ? 35.418 7.503 17.804 1.00 33.88 163 PRO A O 1
ATOM 1322 N N . VAL A 1 164 ? 37.569 8.153 17.851 1.00 40.19 164 VAL A N 1
ATOM 1323 C CA . VAL A 1 164 ? 38.154 6.932 17.296 1.00 40.19 164 VAL A CA 1
ATOM 1324 C C . VAL A 1 164 ? 37.902 5.805 18.301 1.00 40.19 164 VAL A C 1
ATOM 1326 O O . VAL A 1 164 ? 38.499 5.794 19.375 1.00 40.19 164 VAL A O 1
ATOM 1329 N N . MET A 1 165 ? 37.012 4.871 17.965 1.00 35.69 165 MET A N 1
ATOM 1330 C CA . MET A 1 165 ? 36.850 3.610 18.685 1.00 35.69 165 MET A CA 1
ATOM 1331 C C . MET A 1 165 ? 37.068 2.431 17.742 1.00 35.69 165 MET A C 1
ATOM 1333 O O . MET A 1 165 ? 36.719 2.455 16.565 1.00 35.69 165 MET A O 1
ATOM 1337 N N . ALA A 1 166 ? 37.773 1.454 18.296 1.00 33.44 166 ALA A N 1
ATOM 1338 C CA . ALA A 1 166 ? 38.410 0.33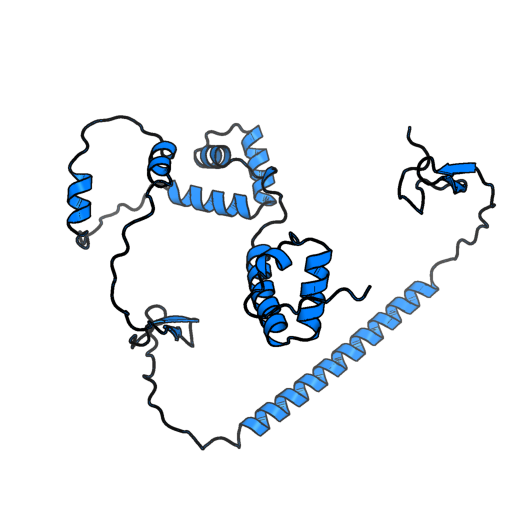8 17.636 1.00 33.44 166 ALA A CA 1
ATOM 1339 C C . ALA A 1 166 ? 37.433 -0.580 16.886 1.00 33.44 166 ALA A C 1
ATOM 1341 O O . ALA A 1 166 ? 36.277 -0.731 17.264 1.00 33.44 166 ALA A O 1
ATOM 1342 N N . HIS A 1 167 ? 37.958 -1.235 15.849 1.00 34.38 167 HIS A N 1
ATOM 1343 C CA . HIS A 1 167 ? 37.329 -2.345 15.139 1.00 34.38 167 HIS A CA 1
ATOM 1344 C C . HIS A 1 167 ? 36.897 -3.459 16.112 1.00 34.38 167 HIS A C 1
ATOM 1346 O O . HIS A 1 167 ? 37.700 -4.323 16.472 1.00 34.38 167 HIS A O 1
ATOM 1352 N N . GLU A 1 168 ? 35.622 -3.475 16.497 1.00 36.47 168 GLU A N 1
ATOM 1353 C CA . GLU A 1 168 ? 34.973 -4.678 17.010 1.00 36.47 168 GLU A CA 1
ATOM 1354 C C . GLU A 1 168 ? 34.702 -5.631 15.841 1.00 36.47 168 GLU A C 1
ATOM 1356 O O . GLU A 1 168 ? 34.189 -5.263 14.783 1.00 36.47 168 GLU A O 1
ATOM 1361 N N . LYS A 1 169 ? 35.169 -6.865 16.019 1.00 40.72 169 LYS A N 1
ATOM 1362 C CA . LYS A 1 169 ? 35.131 -7.950 15.043 1.00 40.72 169 LYS A CA 1
ATOM 1363 C C . LYS A 1 169 ? 33.690 -8.253 14.624 1.00 40.72 169 LYS A C 1
ATOM 1365 O O . LYS A 1 169 ? 32.791 -8.285 15.455 1.00 40.72 169 LYS A O 1
ATOM 1370 N N . TYR A 1 170 ? 33.524 -8.527 13.333 1.00 42.69 170 TYR A N 1
ATOM 1371 C CA . TYR A 1 170 ? 32.304 -9.009 12.689 1.00 42.69 170 TYR A CA 1
ATOM 1372 C C . TYR A 1 170 ? 31.548 -10.037 13.552 1.00 42.69 170 TYR A C 1
ATOM 1374 O O . TYR A 1 170 ? 31.994 -11.172 13.711 1.00 42.69 170 TYR A O 1
ATOM 1382 N N . ASN A 1 171 ? 30.372 -9.646 14.047 1.00 47.28 171 ASN A N 1
ATOM 1383 C CA . ASN A 1 171 ? 29.332 -10.570 14.493 1.00 47.28 171 ASN A CA 1
ATOM 1384 C C . ASN A 1 171 ? 28.704 -11.204 13.248 1.00 47.28 171 ASN A C 1
ATOM 1386 O O . ASN A 1 171 ? 27.655 -10.769 12.773 1.00 47.28 171 ASN A O 1
ATOM 1390 N N . SER A 1 172 ? 29.359 -12.205 12.665 1.00 64.88 172 SER A N 1
ATOM 1391 C CA . SER A 1 172 ? 28.660 -13.061 11.714 1.00 64.88 172 SER A CA 1
ATOM 1392 C C . SER A 1 172 ? 27.613 -13.890 12.478 1.00 64.88 172 SER A C 1
ATOM 1394 O O . SER A 1 172 ? 27.822 -14.316 13.615 1.00 64.88 172 SER A O 1
ATOM 1396 N N . THR A 1 173 ? 26.427 -14.002 11.892 1.00 79.19 173 THR A N 1
ATOM 1397 C CA . THR A 1 173 ? 25.247 -14.672 12.454 1.00 79.19 173 THR A CA 1
ATOM 1398 C C . THR A 1 173 ? 24.835 -15.781 11.490 1.00 79.19 173 THR A C 1
ATOM 1400 O O . THR A 1 173 ? 25.049 -15.655 10.284 1.00 79.19 173 THR A O 1
ATOM 1403 N N . HIS A 1 174 ? 24.294 -16.881 12.008 1.00 83.00 174 HIS A N 1
ATOM 1404 C CA . HIS A 1 174 ? 23.774 -17.999 11.212 1.00 83.00 174 HIS A CA 1
ATOM 1405 C C . HIS A 1 174 ? 22.318 -18.271 11.606 1.00 83.00 174 HIS A C 1
ATOM 1407 O O . HIS A 1 174 ? 21.888 -17.834 12.669 1.00 83.00 174 HIS A O 1
ATOM 1413 N N . ARG A 1 175 ? 21.534 -18.937 10.755 1.00 88.31 175 ARG A N 1
ATOM 1414 C CA . ARG A 1 175 ? 20.136 -19.283 11.068 1.00 88.31 175 ARG A CA 1
ATOM 1415 C C . ARG A 1 175 ? 20.049 -20.699 11.618 1.00 88.31 175 ARG A C 1
ATOM 1417 O O . ARG A 1 175 ? 20.811 -21.560 11.200 1.00 88.31 175 ARG A O 1
ATOM 1424 N N . CYS A 1 176 ? 19.115 -20.927 12.534 1.00 86.50 176 CYS A N 1
ATOM 1425 C CA . CYS A 1 176 ? 18.738 -22.271 12.951 1.00 86.50 176 CYS A CA 1
ATOM 1426 C C . CYS A 1 176 ? 18.003 -22.988 11.809 1.00 86.50 176 CYS A C 1
ATOM 1428 O O . CYS A 1 176 ? 17.020 -22.452 11.299 1.00 86.50 176 CYS A O 1
ATOM 1430 N N . ASP A 1 177 ? 18.428 -24.201 11.460 1.00 84.06 177 ASP A N 1
ATOM 1431 C CA . ASP A 1 177 ? 17.839 -24.963 10.348 1.00 84.06 177 ASP A CA 1
ATOM 1432 C C . ASP A 1 177 ? 16.389 -25.408 10.606 1.00 84.06 177 ASP A C 1
ATOM 1434 O O . ASP A 1 177 ? 15.615 -25.563 9.667 1.00 84.06 177 ASP A O 1
ATOM 1438 N N . GLU A 1 178 ? 15.991 -25.555 11.874 1.00 83.81 178 GLU A N 1
ATOM 1439 C CA . GLU A 1 178 ? 14.643 -26.017 12.241 1.00 83.81 178 GLU A CA 1
ATOM 1440 C C . GLU A 1 178 ? 13.636 -24.873 12.427 1.00 83.81 178 GLU A C 1
ATOM 1442 O O . GLU A 1 178 ? 12.484 -24.985 12.015 1.00 83.81 178 GLU A O 1
ATOM 1447 N N . CYS A 1 179 ? 14.030 -23.760 13.060 1.00 88.00 179 CYS A N 1
ATOM 1448 C CA . CYS A 1 179 ? 13.097 -22.665 13.371 1.00 88.00 179 CYS A CA 1
ATOM 1449 C C . CYS A 1 179 ? 13.388 -21.346 12.646 1.00 88.00 179 CYS A C 1
ATOM 1451 O O . CYS A 1 179 ? 12.591 -20.417 12.742 1.00 88.00 179 CYS A O 1
ATOM 1453 N N . GLY A 1 180 ? 14.514 -21.236 11.935 1.00 85.00 180 GLY A N 1
ATOM 1454 C CA . GLY A 1 180 ? 14.883 -20.043 11.169 1.00 85.00 180 GLY A CA 1
ATOM 1455 C C . GLY A 1 180 ? 15.379 -18.847 11.993 1.00 85.00 180 GLY A C 1
ATOM 1456 O O . GLY A 1 180 ? 15.705 -17.815 11.400 1.00 85.00 180 GLY A O 1
ATOM 1457 N N . GLU A 1 181 ? 15.462 -18.976 13.322 1.00 86.12 181 GLU A N 1
ATOM 1458 C CA . GLU A 1 181 ? 15.909 -17.918 14.238 1.00 86.12 181 GLU A CA 1
ATOM 1459 C C . GLU A 1 181 ? 17.396 -17.586 14.035 1.00 86.12 181 GLU A C 1
ATOM 1461 O O . GLU A 1 181 ? 18.208 -18.470 13.745 1.00 86.12 181 GLU A O 1
ATOM 1466 N N . MET A 1 182 ? 17.767 -16.314 14.197 1.00 84.25 182 MET A N 1
ATOM 1467 C CA . MET A 1 182 ? 19.149 -15.858 14.028 1.00 84.25 182 MET A CA 1
ATOM 1468 C C . MET A 1 182 ? 19.975 -16.166 15.282 1.00 84.25 182 MET A C 1
AT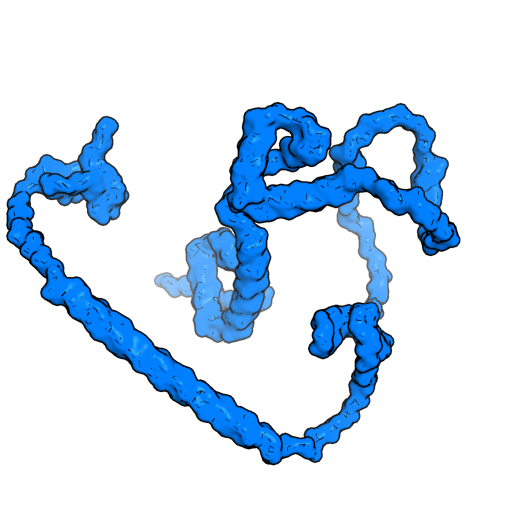OM 1470 O O . MET A 1 182 ? 19.720 -15.648 16.367 1.00 84.25 182 MET A O 1
ATOM 1474 N N . LEU A 1 183 ? 21.008 -16.983 15.120 1.00 85.38 183 LEU A N 1
ATOM 1475 C CA . LEU A 1 183 ? 21.928 -17.405 16.164 1.00 85.38 183 LEU A CA 1
ATOM 1476 C C . LEU A 1 183 ? 23.273 -16.681 16.029 1.00 85.38 183 LEU A C 1
ATOM 1478 O O . LEU A 1 183 ? 23.810 -16.473 14.934 1.00 85.38 183 LEU A O 1
ATOM 1482 N N . ALA A 1 184 ? 23.855 -16.318 17.171 1.00 83.44 184 ALA A N 1
ATOM 1483 C CA . ALA A 1 184 ? 25.256 -15.914 17.227 1.00 83.44 184 ALA A CA 1
ATOM 1484 C C . ALA A 1 184 ? 26.143 -17.115 16.860 1.00 83.44 184 ALA A C 1
ATOM 1486 O O . ALA A 1 184 ? 25.831 -18.236 17.244 1.00 83.44 184 ALA A O 1
ATOM 1487 N N . ILE A 1 185 ? 27.269 -16.907 16.165 1.00 77.81 185 ILE A N 1
ATOM 1488 C CA . ILE A 1 185 ? 28.199 -18.003 15.805 1.00 77.81 185 ILE A CA 1
ATOM 1489 C C . ILE A 1 185 ? 28.657 -18.827 17.017 1.00 77.81 185 ILE A C 1
ATOM 1491 O O . ILE A 1 185 ? 28.927 -20.012 16.881 1.00 77.81 185 ILE A O 1
ATOM 1495 N N . SER A 1 186 ? 28.730 -18.221 18.201 1.00 80.62 186 SER A N 1
ATOM 1496 C CA . SER A 1 186 ? 29.114 -18.905 19.439 1.00 80.62 186 SER A CA 1
ATOM 1497 C C . SER A 1 186 ? 27.956 -19.603 20.163 1.00 80.62 186 SER A C 1
ATOM 1499 O O . SER A 1 186 ? 28.161 -20.150 21.248 1.00 80.62 186 SER A O 1
ATOM 1501 N N . ALA A 1 187 ? 26.733 -19.562 19.629 1.00 80.94 187 ALA A N 1
ATOM 1502 C CA . ALA A 1 187 ? 25.589 -20.208 20.252 1.00 80.94 187 ALA A CA 1
ATOM 1503 C C . ALA A 1 187 ? 25.652 -21.723 20.020 1.00 80.94 187 ALA A C 1
ATOM 1505 O O . ALA A 1 187 ? 25.495 -22.198 18.902 1.00 80.94 187 ALA A O 1
ATOM 1506 N N . GLN A 1 188 ? 25.837 -22.481 21.100 1.00 83.19 188 GLN A N 1
ATOM 1507 C CA . GLN A 1 188 ? 25.834 -23.949 21.058 1.00 83.19 188 GLN A CA 1
ATOM 1508 C C . GLN A 1 188 ? 24.424 -24.543 20.947 1.00 83.19 188 GLN A C 1
ATOM 1510 O O . GLN A 1 188 ? 24.269 -25.707 20.586 1.00 83.19 188 GLN A O 1
ATOM 1515 N N . TYR A 1 189 ? 23.393 -23.758 21.270 1.00 87.94 189 TYR A N 1
ATOM 1516 C CA . TYR A 1 189 ? 21.996 -24.181 21.237 1.00 87.94 189 TYR A CA 1
ATOM 1517 C C . TYR A 1 189 ? 21.107 -23.042 20.747 1.00 87.94 189 TYR A C 1
ATOM 1519 O O . TYR A 1 189 ? 21.323 -21.876 21.095 1.00 87.94 189 TYR A O 1
ATOM 1527 N N . CYS A 1 190 ? 20.069 -23.388 19.992 1.00 88.12 190 CYS A N 1
ATOM 1528 C CA . CYS A 1 190 ? 19.005 -22.454 19.668 1.00 88.12 190 CYS A CA 1
ATOM 1529 C C . CYS A 1 190 ? 18.171 -22.155 20.920 1.00 88.12 190 CYS A C 1
ATOM 1531 O O . CYS A 1 190 ? 17.597 -23.061 21.522 1.00 88.12 190 CYS A O 1
ATOM 1533 N N . GLN A 1 191 ? 18.058 -20.878 21.294 1.00 83.81 191 GLN A N 1
ATOM 1534 C CA . GLN A 1 191 ? 17.257 -20.466 22.455 1.00 83.81 191 GLN A CA 1
ATOM 1535 C C . GLN A 1 191 ? 15.752 -20.690 22.257 1.00 83.81 191 GLN A C 1
ATOM 1537 O O . GLN A 1 191 ? 15.019 -20.776 23.238 1.00 83.81 191 GLN A O 1
ATOM 1542 N N . HIS A 1 192 ? 15.295 -20.795 21.007 1.00 84.06 192 HIS A N 1
ATOM 1543 C CA . HIS A 1 192 ? 13.880 -20.950 20.690 1.00 84.06 192 HIS A CA 1
ATOM 1544 C C . HIS A 1 192 ? 13.438 -22.421 20.644 1.00 84.06 192 HIS A C 1
ATOM 1546 O O . HIS A 1 192 ? 12.401 -22.769 21.199 1.00 84.06 192 HIS A O 1
ATOM 1552 N N . CYS A 1 193 ? 14.205 -23.300 19.987 1.00 86.81 193 CYS A N 1
ATOM 1553 C CA . CYS A 1 193 ? 13.832 -24.713 19.819 1.00 86.81 193 CYS A CA 1
ATOM 1554 C C . CYS A 1 193 ? 14.665 -25.694 20.660 1.00 86.81 193 CYS A C 1
ATOM 1556 O O . CYS A 1 193 ? 14.335 -26.875 20.717 1.00 86.81 193 CYS A O 1
ATOM 1558 N N . GLY A 1 194 ? 15.737 -25.237 21.316 1.00 83.38 194 GLY A N 1
ATOM 1559 C CA . GLY A 1 194 ? 16.614 -26.078 22.138 1.00 83.38 194 GLY A CA 1
ATOM 1560 C C . GLY A 1 194 ? 17.539 -27.008 21.345 1.00 83.38 194 GLY A C 1
ATOM 1561 O O . GLY A 1 194 ? 18.284 -27.779 21.950 1.00 83.38 194 GLY A O 1
ATOM 1562 N N . LEU A 1 195 ? 17.515 -26.946 20.009 1.00 85.56 195 LEU A N 1
ATOM 1563 C CA . LEU A 1 195 ? 18.359 -27.779 19.158 1.00 85.56 195 LEU A CA 1
ATOM 1564 C C . LEU A 1 195 ? 19.830 -27.376 19.308 1.00 85.56 195 LEU A C 1
ATOM 1566 O O . LEU A 1 195 ? 20.162 -26.188 19.302 1.00 85.56 195 LEU A O 1
ATOM 1570 N N . LYS A 1 196 ? 20.707 -28.372 19.440 1.00 86.62 196 LYS A N 1
ATOM 1571 C CA . LYS A 1 196 ? 22.154 -28.173 19.494 1.00 86.62 196 LYS A CA 1
ATOM 1572 C C . LYS A 1 196 ? 22.671 -27.812 18.102 1.00 86.62 196 LYS A C 1
ATOM 1574 O O . LYS A 1 196 ? 22.371 -28.511 17.140 1.00 86.62 196 LYS A O 1
ATOM 1579 N N . VAL A 1 197 ? 23.446 -26.739 18.014 1.00 81.19 197 VAL A N 1
ATOM 1580 C CA . VAL A 1 197 ? 24.144 -26.348 16.788 1.00 81.19 197 VAL A CA 1
ATOM 1581 C C . VAL A 1 197 ? 25.431 -27.165 16.725 1.00 81.19 197 VAL A C 1
ATOM 1583 O O . VAL A 1 197 ? 26.263 -27.085 17.631 1.00 81.19 197 VAL A O 1
ATOM 1586 N N . GLU A 1 198 ? 25.580 -27.998 15.698 1.00 72.56 198 GLU A N 1
ATOM 1587 C CA . GLU A 1 198 ? 26.827 -28.720 15.443 1.00 72.56 198 GLU A CA 1
ATOM 1588 C C . GLU A 1 198 ? 27.905 -27.687 15.068 1.00 72.56 198 GLU A C 1
ATOM 1590 O O . GLU A 1 198 ? 27.808 -27.009 14.045 1.00 72.56 198 GLU A O 1
ATOM 1595 N N . GLU A 1 199 ? 28.910 -27.512 15.933 1.00 55.44 199 GLU A N 1
ATOM 1596 C CA . GLU A 1 199 ? 30.040 -26.614 15.679 1.00 55.44 199 GLU A CA 1
ATOM 1597 C C . GLU A 1 199 ? 30.771 -27.092 14.414 1.00 55.44 199 GLU A C 1
ATOM 1599 O O . GLU A 1 199 ? 31.359 -28.175 14.386 1.00 55.44 199 GLU A O 1
ATOM 1604 N N . GLY A 1 200 ? 30.696 -26.292 13.347 1.00 47.03 200 GLY A N 1
ATOM 1605 C CA . GLY A 1 200 ? 31.282 -26.608 12.050 1.00 47.03 200 GLY A CA 1
ATOM 1606 C C . GLY A 1 200 ? 32.784 -26.865 12.150 1.00 47.03 200 GLY A C 1
ATOM 1607 O O . GLY A 1 200 ? 33.583 -25.933 12.229 1.00 47.03 200 GLY A O 1
ATOM 1608 N N . SER A 1 201 ? 33.167 -28.140 12.100 1.00 37.47 201 SER A N 1
ATOM 1609 C CA . SER A 1 201 ? 34.515 -28.552 11.730 1.00 37.47 201 SER A CA 1
ATOM 1610 C C . SER A 1 201 ? 34.604 -28.595 10.205 1.00 37.47 201 SER A C 1
ATOM 1612 O O . SER A 1 201 ? 33.803 -29.235 9.525 1.00 37.47 201 SER A O 1
ATOM 1614 N N . GLU A 1 202 ? 35.573 -27.869 9.651 1.00 49.03 202 GLU A N 1
ATOM 1615 C CA . GLU A 1 202 ? 35.948 -27.942 8.242 1.00 49.03 202 GLU A CA 1
ATOM 1616 C C . GLU A 1 202 ? 36.426 -29.363 7.902 1.00 49.03 202 GLU A C 1
ATOM 1618 O O . GLU A 1 202 ? 37.606 -29.664 8.065 1.00 49.03 202 GLU A O 1
ATOM 1623 N N . GLN A 1 203 ? 35.554 -30.243 7.398 1.00 37.03 203 GLN A N 1
ATOM 1624 C CA . GLN A 1 203 ? 35.979 -31.469 6.713 1.00 37.03 203 GLN A CA 1
ATOM 1625 C C . GLN A 1 203 ? 35.086 -31.821 5.515 1.00 37.03 203 GLN A C 1
ATOM 1627 O O . GLN A 1 203 ? 33.996 -32.367 5.631 1.00 37.03 203 GLN A O 1
ATOM 1632 N N . LYS A 1 204 ? 35.642 -31.516 4.339 1.00 47.88 204 LYS A N 1
ATOM 1633 C CA . LYS A 1 204 ? 35.622 -32.281 3.083 1.00 47.88 204 LYS A CA 1
ATOM 1634 C C . LYS A 1 204 ? 34.905 -33.648 3.163 1.00 47.88 204 LYS A C 1
ATOM 1636 O O . LYS A 1 204 ? 35.483 -34.612 3.659 1.00 47.88 204 LYS A O 1
ATOM 1641 N N . SER A 1 205 ? 33.715 -33.756 2.572 1.00 35.31 205 SER A N 1
ATOM 1642 C CA . SER A 1 205 ? 33.021 -35.028 2.333 1.00 35.31 205 SER A CA 1
ATOM 1643 C C . SER A 1 205 ? 32.903 -35.321 0.831 1.00 35.31 205 SER A C 1
ATOM 1645 O O . SER A 1 205 ? 31.908 -35.052 0.168 1.00 35.31 205 SER A O 1
ATOM 1647 N N . GLU A 1 206 ? 33.949 -35.937 0.280 1.00 44.09 206 GLU A N 1
ATOM 1648 C CA . GLU A 1 206 ? 33.823 -36.796 -0.900 1.00 44.09 206 GLU A CA 1
ATOM 1649 C C . GLU A 1 206 ? 33.147 -38.100 -0.454 1.00 44.09 206 GLU A C 1
ATOM 1651 O O . GLU A 1 206 ? 33.859 -39.037 -0.124 1.00 44.09 206 GLU A O 1
ATOM 1656 N N . THR A 1 207 ? 31.811 -38.172 -0.377 1.00 44.44 207 THR A N 1
ATOM 1657 C CA . THR A 1 207 ? 31.014 -39.419 -0.508 1.00 44.44 207 THR A CA 1
ATOM 1658 C C . THR A 1 207 ? 29.513 -39.085 -0.587 1.00 44.44 207 THR A C 1
ATOM 1660 O O . THR A 1 207 ? 28.847 -39.021 0.436 1.00 44.44 207 THR A O 1
ATOM 1663 N N . SER A 1 208 ? 28.968 -38.891 -1.790 1.00 43.03 208 SER A N 1
ATOM 1664 C CA . SER A 1 208 ? 27.560 -39.174 -2.138 1.00 43.03 208 SER A CA 1
ATOM 1665 C C . SER A 1 208 ? 27.361 -38.836 -3.618 1.00 43.03 208 SER A C 1
ATOM 1667 O O . SER A 1 208 ? 27.146 -37.690 -3.974 1.00 43.03 208 SER A O 1
ATOM 1669 N N . VAL A 1 209 ? 27.526 -39.818 -4.507 1.00 49.59 209 VAL A N 1
ATOM 1670 C CA . VAL A 1 209 ? 27.228 -39.676 -5.954 1.00 49.59 209 VAL A CA 1
ATOM 1671 C C . VAL A 1 209 ? 26.245 -40.773 -6.389 1.00 49.59 209 VAL A C 1
ATOM 1673 O O . VAL A 1 209 ? 26.173 -41.144 -7.548 1.00 49.59 209 VAL A O 1
ATOM 1676 N N . ARG A 1 210 ? 25.506 -41.384 -5.454 1.00 54.44 210 ARG A N 1
ATOM 1677 C CA . ARG A 1 210 ? 24.577 -42.486 -5.784 1.00 54.44 210 ARG A CA 1
ATOM 1678 C C . ARG A 1 210 ? 23.126 -42.241 -5.396 1.00 54.44 210 ARG A C 1
ATOM 1680 O O . ARG A 1 210 ? 22.263 -42.941 -5.912 1.00 54.44 210 ARG A O 1
ATOM 1687 N N . GLU A 1 211 ? 22.845 -41.263 -4.540 1.00 52.69 211 GLU A N 1
ATOM 1688 C CA . GLU A 1 211 ? 21.470 -40.952 -4.130 1.00 52.69 211 GLU A CA 1
ATOM 1689 C C . GLU A 1 211 ? 20.884 -39.760 -4.905 1.00 52.69 211 GLU A C 1
ATOM 1691 O O . GLU A 1 211 ? 19.678 -39.739 -5.154 1.00 52.69 211 GLU A O 1
ATOM 1696 N N . ASP A 1 212 ? 21.729 -38.855 -5.413 1.00 52.84 212 ASP A N 1
ATOM 1697 C CA . ASP A 1 212 ? 21.291 -37.660 -6.149 1.00 52.84 212 ASP A CA 1
ATOM 1698 C C . ASP A 1 212 ? 20.699 -37.979 -7.534 1.00 52.84 212 ASP A C 1
ATOM 1700 O O . ASP A 1 212 ? 19.659 -37.426 -7.894 1.00 52.84 212 ASP A O 1
ATOM 1704 N N . GLU A 1 213 ? 21.242 -38.963 -8.265 1.00 57.69 213 GLU A N 1
ATOM 1705 C CA . GLU A 1 213 ? 20.673 -39.394 -9.558 1.00 57.69 213 GLU A CA 1
ATOM 1706 C C . GLU A 1 213 ? 19.247 -39.958 -9.406 1.00 57.69 213 GLU A C 1
ATOM 1708 O O . GLU A 1 213 ? 18.413 -39.836 -10.306 1.00 57.69 213 GLU A O 1
ATOM 1713 N N . SER A 1 214 ? 18.920 -40.546 -8.246 1.00 67.12 214 SER A N 1
ATOM 1714 C CA . SER A 1 214 ? 17.569 -41.054 -7.990 1.00 67.12 214 SER A CA 1
ATOM 1715 C C . SER A 1 214 ? 16.573 -39.945 -7.652 1.00 67.12 214 SER A C 1
ATOM 1717 O O . SER A 1 214 ? 15.370 -40.164 -7.830 1.00 67.12 214 SER A O 1
ATOM 1719 N N . ILE A 1 215 ? 17.026 -38.811 -7.119 1.00 76.62 215 ILE A N 1
ATOM 1720 C CA . ILE A 1 215 ? 16.160 -37.676 -6.788 1.00 76.62 215 ILE A CA 1
ATOM 1721 C C . ILE A 1 215 ? 15.909 -36.853 -8.049 1.00 76.62 215 ILE A C 1
ATOM 1723 O O . ILE A 1 215 ? 14.756 -36.536 -8.337 1.00 76.62 215 ILE A O 1
ATOM 1727 N N . GLU A 1 216 ? 16.946 -36.605 -8.849 1.00 81.81 216 GLU A N 1
ATOM 1728 C CA . GLU A 1 216 ? 16.838 -35.866 -10.109 1.00 81.81 216 GLU A CA 1
ATOM 1729 C C . GLU A 1 216 ? 15.905 -36.582 -11.099 1.00 81.81 216 GLU A C 1
ATOM 1731 O O . GLU A 1 216 ? 14.949 -35.982 -11.591 1.00 81.81 216 GLU A O 1
ATOM 1736 N N . ALA A 1 217 ? 16.049 -37.902 -11.267 1.00 86.50 217 ALA A N 1
ATOM 1737 C CA . ALA A 1 217 ? 15.154 -38.686 -12.124 1.00 86.50 217 ALA A CA 1
ATOM 1738 C C . ALA A 1 217 ? 13.688 -38.689 -11.641 1.00 86.50 217 ALA A C 1
ATOM 1740 O O . ALA A 1 217 ? 12.755 -38.715 -12.450 1.00 86.50 217 ALA A O 1
ATOM 1741 N N . LYS A 1 218 ? 13.456 -38.653 -10.320 1.00 90.44 218 LYS A N 1
ATOM 1742 C CA . LYS A 1 218 ? 12.100 -38.546 -9.754 1.00 90.44 218 LYS A CA 1
ATOM 1743 C C . LYS A 1 218 ? 11.51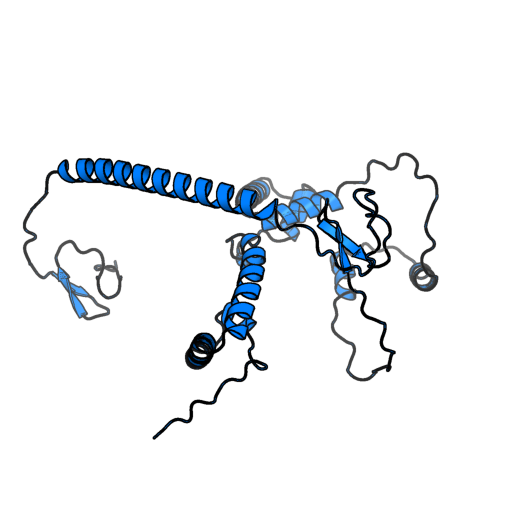1 -37.155 -9.972 1.00 90.44 218 LYS A C 1
ATOM 1745 O O . LYS A 1 218 ? 10.326 -37.055 -10.292 1.00 90.44 218 LYS A O 1
ATOM 1750 N N . LEU A 1 219 ? 12.322 -36.109 -9.836 1.00 89.69 219 LEU A N 1
ATOM 1751 C CA . LEU A 1 219 ? 11.898 -34.728 -10.037 1.00 89.69 219 LEU A CA 1
ATOM 1752 C C . LEU A 1 219 ? 11.549 -34.467 -11.510 1.00 89.69 219 LEU A C 1
ATOM 1754 O O . LEU A 1 219 ? 10.483 -33.926 -11.798 1.00 89.69 219 LEU A O 1
ATOM 1758 N N . GLU A 1 220 ? 12.372 -34.941 -12.450 1.00 92.50 220 GLU A N 1
ATOM 1759 C CA . GLU A 1 220 ? 12.093 -34.833 -13.888 1.00 92.50 220 GLU A CA 1
ATOM 1760 C C . GLU A 1 220 ? 10.804 -35.559 -14.299 1.00 92.50 220 GLU A C 1
ATOM 1762 O O . GLU A 1 220 ? 10.021 -35.050 -15.108 1.00 92.50 220 GLU A O 1
ATOM 1767 N N . ALA A 1 221 ? 10.550 -36.744 -13.733 1.00 92.25 221 ALA A N 1
ATOM 1768 C CA . ALA A 1 221 ? 9.315 -37.484 -13.985 1.00 92.25 221 ALA A CA 1
ATOM 1769 C C . ALA A 1 221 ? 8.080 -36.734 -13.453 1.00 92.25 221 ALA A C 1
ATOM 1771 O O . ALA A 1 221 ? 7.026 -36.732 -14.096 1.00 92.25 221 ALA A O 1
ATOM 1772 N N . GLN A 1 222 ? 8.214 -36.065 -12.305 1.00 93.56 222 GLN A N 1
ATOM 1773 C CA . GLN A 1 222 ? 7.136 -35.287 -11.703 1.00 93.56 222 GLN A CA 1
ATOM 1774 C C . GLN A 1 222 ? 6.825 -34.021 -12.515 1.00 93.56 222 GLN A C 1
ATOM 1776 O O . GLN A 1 222 ? 5.651 -33.735 -12.750 1.00 93.56 222 GLN A O 1
ATOM 1781 N N . ILE A 1 223 ? 7.848 -33.321 -13.020 1.00 92.19 223 ILE A N 1
ATOM 1782 C CA . ILE A 1 223 ? 7.686 -32.136 -13.881 1.00 92.19 223 ILE A CA 1
ATOM 1783 C C . ILE A 1 223 ? 6.935 -32.500 -15.169 1.00 92.19 223 ILE A C 1
ATOM 1785 O O . ILE A 1 223 ? 5.916 -31.883 -15.477 1.00 92.19 223 ILE A O 1
ATOM 1789 N N . LYS A 1 224 ? 7.346 -33.570 -15.866 1.00 94.19 224 LYS A N 1
ATOM 1790 C CA . LYS A 1 224 ? 6.664 -34.029 -17.093 1.00 94.19 224 LYS A CA 1
ATOM 1791 C C . LYS A 1 224 ? 5.201 -34.405 -16.857 1.00 94.19 224 LYS A C 1
ATOM 1793 O O . LYS A 1 224 ? 4.351 -34.174 -17.717 1.00 94.19 224 LYS A O 1
ATOM 1798 N N . SER A 1 225 ? 4.889 -34.980 -15.694 1.00 93.50 225 SER A N 1
ATOM 1799 C CA . SER A 1 225 ? 3.506 -35.303 -15.335 1.00 93.50 225 SER A CA 1
ATOM 1800 C C . SER A 1 225 ? 2.650 -34.052 -15.111 1.00 93.50 225 SER A C 1
ATOM 1802 O O . SER A 1 225 ? 1.446 -34.109 -15.357 1.00 93.50 225 SER A O 1
ATOM 1804 N N . ILE A 1 226 ? 3.232 -32.952 -14.625 1.00 90.94 226 ILE A N 1
ATOM 1805 C CA . ILE A 1 226 ? 2.518 -31.688 -14.401 1.00 90.94 226 ILE A CA 1
ATOM 1806 C C . ILE A 1 226 ? 2.261 -30.987 -15.737 1.00 90.94 2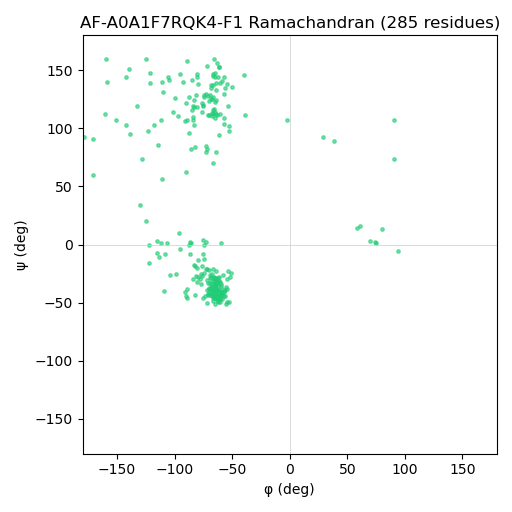26 ILE A C 1
ATOM 1808 O O . ILE A 1 226 ? 1.121 -30.609 -16.001 1.00 90.94 226 ILE A O 1
ATOM 1812 N N . GLU A 1 227 ? 3.265 -30.902 -16.615 1.00 91.81 227 GLU A N 1
ATOM 1813 C CA . GLU A 1 227 ? 3.126 -30.280 -17.942 1.00 91.81 227 GLU A CA 1
ATOM 1814 C C . GLU A 1 227 ? 1.990 -30.927 -18.758 1.00 91.81 227 GLU A C 1
ATOM 1816 O O . GLU A 1 227 ? 1.118 -30.235 -19.282 1.00 91.81 227 GLU A O 1
ATOM 1821 N N . GLN A 1 228 ? 1.899 -32.263 -18.765 1.00 88.94 228 GLN A N 1
ATOM 1822 C CA . GLN A 1 228 ? 0.808 -32.976 -19.445 1.00 88.94 228 GLN A CA 1
ATOM 1823 C C . GLN A 1 228 ? -0.578 -32.704 -18.828 1.00 88.94 228 GLN A C 1
ATOM 1825 O O . GLN A 1 228 ? -1.593 -32.665 -19.534 1.00 88.94 228 GLN A O 1
ATOM 1830 N N . GLN A 1 229 ? -0.658 -32.506 -17.508 1.00 88.25 229 GLN A N 1
ATOM 1831 C CA . GLN A 1 229 ? -1.917 -32.144 -16.850 1.00 88.25 229 GLN A CA 1
ATOM 1832 C C . GLN A 1 229 ? -2.347 -30.707 -17.168 1.00 88.25 229 GLN A C 1
ATOM 1834 O O . GLN A 1 229 ? -3.547 -30.438 -17.258 1.00 88.25 229 GLN A O 1
ATOM 1839 N N . GLU A 1 230 ? -1.408 -29.781 -17.351 1.00 91.38 230 GLU A N 1
ATOM 1840 C CA . GLU A 1 230 ? -1.727 -28.401 -17.722 1.00 91.38 230 GLU A CA 1
ATOM 1841 C C . GLU A 1 230 ? -2.159 -28.287 -19.185 1.00 91.38 230 GLU A C 1
ATOM 1843 O O . GLU A 1 230 ? -3.193 -27.674 -19.463 1.00 91.38 230 GLU A O 1
ATOM 1848 N N . GLU A 1 231 ? -1.465 -28.952 -20.111 1.00 87.88 231 GLU A N 1
ATOM 1849 C CA . GLU A 1 231 ? -1.841 -28.961 -21.531 1.00 87.88 231 GLU A CA 1
ATOM 1850 C C . GLU A 1 231 ? -3.259 -29.511 -21.748 1.00 87.88 231 GLU A C 1
ATOM 1852 O O . GLU A 1 231 ? -4.060 -28.940 -22.496 1.00 87.88 231 GLU A O 1
ATOM 1857 N N . THR A 1 232 ? -3.620 -30.585 -21.038 1.00 88.12 232 THR A N 1
ATOM 1858 C CA . THR A 1 232 ? -4.967 -31.170 -21.125 1.00 88.12 232 THR A CA 1
ATOM 1859 C C . THR A 1 232 ? -6.048 -30.256 -20.540 1.00 88.12 232 THR A C 1
ATOM 1861 O O . THR A 1 232 ? -7.128 -30.141 -21.128 1.00 88.12 232 THR A O 1
ATOM 1864 N N . LYS A 1 233 ? -5.766 -29.546 -19.437 1.00 89.75 233 LYS A N 1
ATOM 1865 C CA . LYS A 1 233 ? -6.685 -28.551 -18.854 1.00 89.75 233 LYS A CA 1
ATOM 1866 C C . LYS A 1 233 ? -6.888 -27.343 -19.766 1.00 89.75 233 LYS A C 1
ATOM 1868 O O . LYS A 1 233 ? -8.025 -26.906 -19.949 1.00 89.75 233 LYS A O 1
ATOM 1873 N N . ILE A 1 234 ? -5.814 -26.822 -20.361 1.00 84.56 234 ILE A N 1
ATOM 1874 C CA . ILE A 1 234 ? -5.886 -25.687 -21.290 1.00 84.56 234 ILE A CA 1
ATOM 1875 C C . ILE A 1 234 ? -6.715 -26.077 -22.516 1.00 84.56 234 ILE A C 1
ATOM 1877 O O . ILE A 1 234 ? -7.638 -25.355 -22.888 1.00 84.56 234 ILE A O 1
ATOM 1881 N N . HIS A 1 235 ? -6.463 -27.249 -23.101 1.00 82.06 235 HIS A N 1
ATOM 1882 C CA . HIS A 1 235 ? -7.197 -27.702 -24.281 1.00 82.06 235 HIS A CA 1
ATOM 1883 C C . HIS A 1 235 ? -8.694 -27.948 -24.003 1.00 82.06 235 HIS A C 1
ATOM 1885 O O . HIS A 1 235 ? -9.537 -27.664 -24.857 1.00 82.06 235 HIS A O 1
ATOM 1891 N N . ALA A 1 236 ? -9.055 -28.422 -22.804 1.00 84.12 236 ALA A N 1
ATOM 1892 C CA . ALA A 1 236 ? -10.455 -28.540 -22.388 1.00 84.12 236 ALA A CA 1
ATOM 1893 C C . ALA A 1 236 ? -11.138 -27.164 -22.246 1.00 84.12 236 ALA A C 1
ATOM 1895 O O . ALA A 1 236 ? -12.235 -26.967 -22.768 1.00 84.12 236 ALA A O 1
ATOM 1896 N N . SER A 1 237 ? -10.459 -26.198 -21.618 1.00 81.50 237 SER A N 1
ATOM 1897 C CA . SER A 1 237 ? -10.968 -24.832 -21.417 1.00 81.50 237 SER A CA 1
ATOM 1898 C C . SER A 1 237 ? -11.148 -24.062 -22.736 1.00 81.50 237 SER A C 1
ATOM 1900 O O . SER A 1 237 ? -12.145 -23.360 -22.938 1.00 81.50 237 SER A O 1
ATOM 1902 N N . VAL A 1 238 ? -10.226 -24.243 -23.690 1.00 83.75 238 VAL A N 1
ATOM 1903 C CA . VAL A 1 238 ? -10.331 -23.643 -25.030 1.00 83.75 238 VAL A CA 1
ATOM 1904 C C . VAL A 1 238 ? -11.541 -24.198 -25.785 1.00 83.75 238 VAL A C 1
ATOM 1906 O O . VAL A 1 238 ? -12.319 -23.414 -26.328 1.00 83.75 238 VAL A O 1
ATOM 1909 N N . LYS A 1 239 ? -11.774 -25.518 -25.750 1.00 79.00 239 LYS A N 1
ATOM 1910 C CA . LYS A 1 239 ? -12.952 -26.132 -26.390 1.00 79.00 239 LYS A CA 1
ATOM 1911 C C . LYS A 1 239 ? -14.276 -25.640 -25.807 1.00 79.00 239 LYS A C 1
ATOM 1913 O O . LYS A 1 239 ? -15.227 -25.420 -26.555 1.00 79.00 239 LYS A O 1
ATOM 1918 N N . GLU A 1 240 ? -14.344 -25.450 -24.493 1.00 74.81 240 GLU A N 1
ATOM 1919 C CA . GLU A 1 240 ? -15.543 -24.920 -23.834 1.00 74.81 240 GLU A CA 1
ATOM 1920 C C . GLU A 1 240 ? -15.793 -23.448 -24.211 1.00 74.81 240 GLU A C 1
ATOM 1922 O O . GLU A 1 240 ? -16.930 -23.031 -24.444 1.00 74.81 240 GLU A O 1
ATOM 1927 N N . THR A 1 241 ? -14.721 -22.665 -24.362 1.00 72.75 241 THR A N 1
ATOM 1928 C CA . THR A 1 241 ? -14.797 -21.261 -24.790 1.00 72.75 241 THR A CA 1
ATOM 1929 C C . THR A 1 241 ? -15.249 -21.135 -26.248 1.00 72.75 241 THR A C 1
ATOM 1931 O O . THR A 1 241 ? -16.099 -20.301 -26.560 1.00 72.75 241 THR A O 1
ATOM 1934 N N . GLU A 1 242 ? -14.747 -21.992 -27.136 1.00 72.69 242 GLU A N 1
ATOM 1935 C CA . GLU A 1 242 ? -15.084 -21.988 -28.564 1.00 72.69 242 GLU A CA 1
ATOM 1936 C C . GLU A 1 242 ? -16.567 -22.331 -28.808 1.00 72.69 242 GLU A C 1
ATOM 1938 O O . GLU A 1 242 ? -17.246 -21.664 -29.592 1.00 72.69 242 GLU A O 1
ATOM 1943 N N . GLN A 1 243 ? -17.126 -23.275 -28.040 1.00 68.38 243 GLN A N 1
ATOM 1944 C CA . GLN A 1 243 ? -18.563 -23.584 -28.070 1.00 68.38 243 GLN A CA 1
ATOM 1945 C C . GLN A 1 243 ? -19.440 -22.424 -27.575 1.00 68.38 243 GLN A C 1
ATOM 1947 O O . GLN A 1 243 ? -20.574 -22.265 -28.027 1.00 68.38 243 GLN A O 1
ATOM 1952 N N . ARG A 1 244 ? -18.922 -21.573 -26.681 1.00 67.31 244 ARG A N 1
ATOM 1953 C CA . ARG A 1 244 ? -19.651 -20.407 -26.157 1.00 67.31 244 ARG A CA 1
ATOM 1954 C C . ARG A 1 244 ? -19.715 -19.243 -27.147 1.00 67.31 244 ARG A C 1
ATOM 1956 O O . ARG A 1 244 ? -20.652 -18.449 -27.086 1.00 67.31 244 ARG A O 1
ATOM 1963 N N . ILE A 1 245 ? -18.732 -19.131 -28.042 1.00 64.12 245 ILE A N 1
ATOM 1964 C CA . ILE A 1 245 ? -18.639 -18.038 -29.022 1.00 64.12 245 ILE A CA 1
ATOM 1965 C C . ILE A 1 245 ? -19.564 -18.293 -30.225 1.00 64.12 245 ILE A C 1
ATOM 1967 O O . ILE A 1 245 ? -20.169 -17.352 -30.732 1.00 64.12 245 ILE A O 1
ATOM 1971 N N . LEU A 1 246 ? -19.776 -19.554 -30.614 1.00 56.59 246 LEU A N 1
ATOM 1972 C CA . LEU A 1 246 ? -20.655 -19.938 -31.732 1.00 56.59 246 LEU A CA 1
ATOM 1973 C C . LEU A 1 246 ? -22.169 -19.843 -31.436 1.00 56.59 246 LEU A C 1
ATOM 1975 O O . LEU A 1 246 ? -22.980 -20.121 -32.315 1.00 56.59 246 LEU A O 1
ATOM 1979 N N . GLY A 1 247 ? -22.566 -19.442 -30.222 1.00 48.28 247 GLY A N 1
ATOM 1980 C CA . GLY A 1 247 ? -23.970 -19.383 -29.791 1.00 48.28 247 GLY A CA 1
ATOM 1981 C C . GLY A 1 247 ? -24.597 -17.988 -29.679 1.00 48.28 247 GLY A C 1
ATOM 1982 O O . GLY A 1 247 ? -25.750 -17.896 -29.259 1.00 48.28 247 GLY A O 1
ATOM 1983 N N . LYS A 1 248 ? -23.885 -16.895 -29.995 1.00 48.62 248 LYS A N 1
ATOM 1984 C CA . LYS A 1 248 ? -24.457 -15.537 -29.901 1.00 48.62 248 LYS A CA 1
ATOM 1985 C C . LYS A 1 248 ? -24.923 -15.016 -31.268 1.00 48.62 248 LYS A C 1
ATOM 1987 O O . LYS A 1 248 ? -24.114 -14.983 -32.191 1.00 48.62 248 LYS A O 1
ATOM 1992 N N . PRO A 1 249 ? -26.187 -14.568 -31.400 1.00 45.34 249 PRO A N 1
ATOM 1993 C CA . PRO A 1 249 ? -26.666 -13.929 -32.618 1.00 45.34 249 PRO A CA 1
ATOM 1994 C C . PRO A 1 249 ? -25.950 -12.587 -32.813 1.00 45.34 249 PRO A C 1
ATOM 1996 O O . PRO A 1 249 ? -25.915 -11.748 -31.910 1.00 45.34 249 PRO A O 1
ATOM 1999 N N . THR A 1 250 ? -25.360 -12.404 -33.991 1.00 47.25 250 THR A N 1
ATOM 2000 C CA . THR A 1 250 ? -24.790 -11.143 -34.465 1.00 47.25 250 THR A CA 1
ATOM 2001 C C . THR A 1 250 ? -25.913 -10.130 -34.688 1.00 47.25 250 THR A C 1
ATOM 2003 O O . THR A 1 250 ? -26.764 -10.303 -35.558 1.00 47.25 250 THR A O 1
ATOM 2006 N N . LEU A 1 251 ? -25.932 -9.073 -33.874 1.00 46.03 251 LEU A N 1
ATOM 2007 C CA . LEU A 1 251 ? -26.690 -7.851 -34.141 1.00 46.03 251 LEU A CA 1
ATOM 2008 C C . LEU A 1 251 ? -25.860 -6.985 -35.096 1.00 46.03 251 LEU A C 1
ATOM 2010 O O . LEU A 1 251 ? -25.115 -6.111 -34.662 1.00 46.03 251 LEU A O 1
ATOM 2014 N N . ASP A 1 252 ? -25.974 -7.272 -36.389 1.00 44.66 252 ASP A N 1
ATOM 2015 C CA . ASP A 1 252 ? -25.560 -6.360 -37.452 1.00 44.66 252 ASP A CA 1
ATOM 2016 C C . ASP A 1 252 ? -26.738 -5.431 -37.776 1.00 44.66 252 ASP A C 1
ATOM 2018 O O . ASP A 1 252 ? -27.619 -5.778 -38.562 1.00 44.66 252 ASP A O 1
ATOM 2022 N N . GLU A 1 253 ? -26.756 -4.239 -37.177 1.00 47.22 253 GLU A N 1
ATOM 2023 C CA . GLU A 1 253 ? -27.473 -3.098 -37.751 1.00 47.22 253 GLU A CA 1
ATOM 2024 C C . GLU A 1 253 ? -26.455 -2.063 -38.259 1.00 47.22 253 GLU A C 1
ATOM 2026 O O . GLU A 1 253 ? -25.519 -1.707 -37.535 1.00 47.22 253 GLU A O 1
ATOM 2031 N N . PRO A 1 254 ? -26.600 -1.569 -39.503 1.00 51.00 254 PRO A N 1
ATOM 2032 C CA . PRO A 1 254 ? -25.695 -0.582 -40.072 1.00 51.00 254 PRO A CA 1
ATOM 2033 C C . PRO A 1 254 ? -25.900 0.777 -39.393 1.00 51.00 254 PRO A C 1
ATOM 2035 O O . PRO A 1 254 ? -26.921 1.441 -39.574 1.00 51.00 254 PRO A O 1
ATOM 2038 N N . VAL A 1 255 ? -24.902 1.211 -38.625 1.00 53.22 255 VAL A N 1
ATOM 2039 C CA . VAL A 1 255 ? -24.836 2.564 -38.064 1.00 53.22 255 VAL A CA 1
ATOM 2040 C C . VAL A 1 255 ? -24.719 3.554 -39.224 1.00 53.22 255 VAL A C 1
ATOM 2042 O O . VAL A 1 255 ? -23.725 3.581 -39.941 1.00 53.22 255 VAL A O 1
ATOM 2045 N N . THR A 1 256 ? -25.756 4.360 -39.435 1.00 53.12 256 THR A N 1
ATOM 2046 C CA . THR A 1 256 ? -25.766 5.418 -40.448 1.00 53.12 256 THR A CA 1
ATOM 2047 C C . THR A 1 256 ? -24.758 6.511 -40.081 1.00 53.12 256 THR A C 1
ATOM 2049 O O . THR A 1 256 ? -24.939 7.205 -39.077 1.00 53.12 256 THR A O 1
ATOM 2052 N N . ASP A 1 257 ? -23.727 6.685 -40.911 1.00 53.53 257 ASP A N 1
ATOM 2053 C CA . ASP A 1 257 ? -22.643 7.673 -40.788 1.00 53.53 257 ASP A CA 1
ATOM 2054 C C . ASP A 1 257 ? -23.133 9.122 -40.952 1.00 53.53 257 ASP A C 1
ATOM 2056 O O . ASP A 1 257 ? -22.840 9.805 -41.935 1.00 53.53 257 ASP A O 1
ATOM 2060 N N . THR A 1 258 ? -23.890 9.626 -39.979 1.00 71.00 258 THR A N 1
ATOM 2061 C CA . THR A 1 258 ? -24.282 11.040 -39.952 1.00 71.00 258 THR A CA 1
ATOM 2062 C C . THR A 1 258 ? -23.393 11.786 -38.948 1.00 71.00 258 THR A C 1
ATOM 2064 O O . THR A 1 258 ? -23.451 11.491 -37.749 1.00 71.00 258 THR A O 1
ATOM 2067 N N . PRO A 1 259 ? -22.536 12.726 -39.391 1.00 74.50 259 PRO A N 1
ATOM 2068 C CA . PRO A 1 259 ? -21.693 13.508 -38.489 1.00 74.50 259 PRO A CA 1
ATOM 2069 C C . PRO A 1 259 ? -22.554 14.496 -37.692 1.00 74.50 259 PRO A C 1
ATOM 2071 O O . PRO A 1 259 ? -23.317 15.259 -38.279 1.00 74.50 259 PRO A O 1
ATOM 2074 N N . ALA A 1 260 ? -22.430 14.499 -36.361 1.00 76.44 260 ALA A N 1
ATOM 2075 C CA . ALA A 1 260 ? -23.281 15.322 -35.492 1.00 76.44 260 ALA A CA 1
ATOM 2076 C C . ALA A 1 260 ? -22.558 16.496 -34.830 1.00 76.44 260 ALA A C 1
ATOM 2078 O O . ALA A 1 260 ? -23.129 17.576 -34.716 1.00 76.44 260 ALA A O 1
ATOM 2079 N N . GLN A 1 261 ? -21.319 16.303 -34.371 1.00 85.38 261 GLN A N 1
ATOM 2080 C CA . GLN A 1 261 ? -20.607 17.318 -33.587 1.00 85.38 261 GLN A CA 1
ATOM 2081 C C . GLN A 1 261 ? -19.095 17.099 -33.600 1.00 85.38 261 GLN A C 1
ATOM 2083 O O . GLN A 1 261 ? -18.627 15.995 -33.860 1.00 85.38 261 GLN A O 1
ATOM 2088 N N . THR A 1 262 ? -18.307 18.132 -33.302 1.00 92.19 262 THR A N 1
ATOM 2089 C CA . THR A 1 262 ? -16.851 18.022 -33.126 1.00 92.19 262 THR A CA 1
ATOM 2090 C C . THR A 1 262 ? -16.477 18.104 -31.647 1.00 92.19 262 THR A C 1
ATOM 2092 O O . THR A 1 262 ? -17.084 18.825 -30.857 1.00 92.19 262 THR A O 1
ATOM 2095 N N . CYS A 1 263 ? -15.461 17.345 -31.239 1.00 89.44 263 CYS A N 1
ATOM 2096 C CA . CYS A 1 263 ? -14.947 17.389 -29.876 1.00 89.44 263 CYS A CA 1
ATOM 2097 C C . CYS A 1 263 ? -14.328 18.763 -29.580 1.00 89.44 263 CYS A C 1
ATOM 2099 O O . CYS A 1 263 ? -13.339 19.136 -30.206 1.00 89.44 263 CYS A O 1
ATOM 2101 N N . LYS A 1 264 ? -14.817 19.466 -28.551 1.00 89.44 264 LYS A N 1
ATOM 2102 C CA . LYS A 1 264 ? -14.324 20.806 -28.169 1.00 89.44 264 LYS A CA 1
ATOM 2103 C C . LYS A 1 264 ? -12.823 20.871 -27.847 1.00 89.44 264 LYS A C 1
ATOM 2105 O O . LYS A 1 264 ? -12.226 21.933 -27.972 1.00 89.44 264 LYS A O 1
ATOM 2110 N N . LYS A 1 265 ? -12.206 19.760 -27.420 1.00 91.44 265 LYS A N 1
ATOM 2111 C CA . LYS A 1 265 ? -10.783 19.725 -27.034 1.00 91.44 265 LYS A CA 1
ATOM 2112 C C . LYS A 1 265 ? -9.844 19.389 -28.191 1.00 91.44 265 LYS A C 1
ATOM 2114 O O . LYS A 1 265 ? -8.788 19.996 -28.300 1.00 91.44 265 LYS A O 1
ATOM 2119 N N . CYS A 1 266 ? -10.187 18.398 -29.015 1.00 92.56 266 CYS A N 1
ATOM 2120 C CA . CYS A 1 266 ? -9.298 17.897 -30.075 1.00 92.56 266 CYS A CA 1
ATOM 2121 C C . CYS A 1 266 ? -9.826 18.129 -31.498 1.00 92.56 266 CYS A C 1
ATOM 2123 O O . CYS A 1 266 ? -9.203 17.690 -32.459 1.00 92.56 266 CYS A O 1
ATOM 2125 N N . ASN A 1 267 ? -10.975 18.794 -31.635 1.00 90.56 267 ASN A N 1
ATOM 2126 C CA . ASN A 1 267 ? -11.645 19.128 -32.893 1.00 90.56 267 ASN A CA 1
ATOM 2127 C C . ASN A 1 267 ? -12.013 17.939 -33.798 1.00 90.56 267 ASN A C 1
ATOM 2129 O O . ASN A 1 267 ? -12.358 18.129 -34.962 1.00 90.56 267 ASN A O 1
ATOM 2133 N N . LYS A 1 268 ? -11.977 16.706 -33.282 1.00 91.00 268 LYS A N 1
ATOM 2134 C CA . LYS A 1 268 ? -12.327 15.511 -34.056 1.00 91.00 268 LYS A CA 1
ATOM 2135 C C . LYS A 1 268 ? -13.840 15.324 -34.153 1.00 91.00 268 LYS A C 1
ATOM 2137 O O . LYS A 1 268 ? -14.538 15.496 -33.155 1.00 91.00 268 LYS A O 1
ATOM 2142 N N . THR A 1 269 ? -14.330 14.950 -35.331 1.00 91.19 269 THR A N 1
ATOM 2143 C CA . THR A 1 269 ? -15.748 14.660 -35.584 1.00 91.19 269 THR A CA 1
ATOM 2144 C C . THR A 1 269 ? -16.209 13.448 -34.778 1.00 91.19 269 THR A C 1
ATOM 2146 O O . THR A 1 269 ? -15.533 12.420 -34.744 1.00 91.19 269 THR A O 1
ATOM 2149 N N . LEU A 1 270 ? -17.353 13.590 -34.119 1.00 87.88 270 LEU A N 1
ATOM 2150 C CA . LEU A 1 270 ? -18.048 12.568 -33.351 1.00 87.88 270 LEU A CA 1
ATOM 2151 C C . LEU A 1 270 ? -19.346 12.202 -34.081 1.00 87.88 270 LEU A C 1
ATOM 2153 O O . LEU A 1 270 ? -20.049 13.071 -34.612 1.00 87.88 270 LEU A O 1
ATOM 2157 N N . PHE A 1 271 ? -19.652 10.910 -34.090 1.00 87.00 271 PHE A N 1
ATOM 2158 C CA . PHE A 1 271 ? -20.864 10.365 -34.695 1.00 87.00 271 PHE A CA 1
ATOM 2159 C C . PHE A 1 271 ? -22.014 10.329 -33.681 1.00 87.00 271 PHE A C 1
ATOM 2161 O O . PHE A 1 271 ? -21.795 10.348 -32.465 1.00 87.00 271 PHE A O 1
ATOM 2168 N N . ILE A 1 272 ? -23.251 10.295 -34.184 1.00 83.62 272 ILE A N 1
ATOM 2169 C CA . ILE A 1 272 ? -24.456 10.170 -33.350 1.00 83.62 272 ILE A CA 1
ATOM 2170 C C . ILE A 1 272 ? -24.346 8.906 -32.480 1.00 83.62 272 ILE A C 1
ATOM 2172 O O . ILE A 1 272 ? -23.941 7.850 -32.956 1.00 83.62 272 ILE A O 1
ATOM 2176 N N . GLY A 1 273 ? -24.676 9.031 -31.191 1.00 84.44 273 GLY A N 1
ATOM 2177 C CA . GLY A 1 273 ? -24.620 7.935 -30.211 1.00 84.44 273 GLY A CA 1
ATOM 2178 C C . GLY A 1 273 ? -23.319 7.845 -29.404 1.00 84.44 273 GLY A C 1
ATOM 2179 O O . GLY A 1 273 ? -23.229 7.050 -28.471 1.00 84.44 273 GLY A O 1
ATOM 2180 N N . TRP A 1 274 ? -22.314 8.669 -29.707 1.00 83.62 274 TRP A N 1
ATOM 2181 C CA . TRP A 1 274 ? -21.055 8.665 -28.965 1.00 83.62 274 TRP A CA 1
ATOM 2182 C C . TRP A 1 274 ? -21.148 9.547 -27.718 1.00 83.62 274 TRP A C 1
ATOM 2184 O O . TRP A 1 274 ? -21.261 10.767 -27.820 1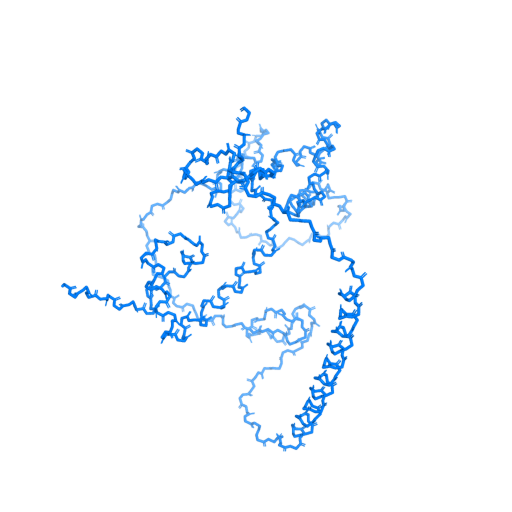.00 83.62 274 TRP A O 1
ATOM 2194 N N . ASN A 1 275 ? -21.036 8.934 -26.536 1.00 90.00 275 ASN A N 1
ATOM 2195 C CA . ASN A 1 275 ? -21.046 9.652 -25.255 1.00 90.00 275 ASN A CA 1
ATOM 2196 C C . ASN A 1 275 ? -19.686 10.274 -24.900 1.00 90.00 275 ASN A C 1
ATOM 2198 O O . ASN A 1 275 ? -19.635 11.216 -24.113 1.00 90.00 275 ASN A O 1
ATOM 2202 N N . TYR A 1 276 ? -18.590 9.787 -25.494 1.00 91.06 276 TYR A N 1
ATOM 2203 C CA . TYR A 1 276 ? -17.223 10.229 -25.208 1.00 91.06 276 TYR A CA 1
ATOM 2204 C C . TYR A 1 276 ? -16.384 10.329 -26.484 1.00 91.06 276 TYR A C 1
ATOM 2206 O O . TYR A 1 276 ? -16.587 9.592 -27.448 1.00 91.06 276 TYR A O 1
ATOM 2214 N N . CYS A 1 277 ? -15.405 11.234 -26.487 1.00 90.75 277 CYS A N 1
ATOM 2215 C CA . CYS A 1 277 ? -14.432 11.345 -27.565 1.00 90.75 277 CYS A CA 1
ATOM 2216 C C . CYS A 1 277 ? -13.403 10.200 -27.489 1.00 90.75 277 CYS A C 1
ATOM 2218 O O . CYS A 1 277 ? -12.743 10.063 -26.460 1.00 90.75 277 CYS A O 1
ATOM 2220 N N . PRO A 1 278 ? -13.151 9.451 -28.579 1.00 90.19 278 PRO A N 1
ATOM 2221 C CA . PRO A 1 278 ? -12.203 8.329 -28.570 1.00 90.19 278 PRO A CA 1
ATOM 2222 C C . PRO A 1 278 ? -10.749 8.771 -28.437 1.00 90.19 278 PRO A C 1
ATOM 2224 O O . PRO A 1 278 ? -9.891 7.978 -28.074 1.00 90.19 278 PRO A O 1
ATOM 2227 N N . VAL A 1 279 ? -10.448 10.021 -28.796 1.00 91.44 279 VAL A N 1
ATOM 2228 C CA . VAL A 1 279 ? -9.070 10.522 -28.814 1.00 91.44 279 VAL A CA 1
ATOM 2229 C C . VAL A 1 279 ? -8.680 11.105 -27.467 1.00 91.44 279 VAL A C 1
ATOM 2231 O O . VAL A 1 279 ? -7.542 10.943 -27.045 1.00 91.44 279 VAL A O 1
ATOM 2234 N N . CYS A 1 280 ? -9.596 11.799 -26.790 1.00 92.50 280 CYS A N 1
ATOM 2235 C CA . CYS A 1 280 ? -9.264 12.509 -25.555 1.00 92.50 280 CYS A CA 1
ATOM 2236 C C . CYS A 1 280 ? -10.094 12.099 -24.333 1.00 92.50 280 CYS A C 1
ATOM 2238 O O . CYS A 1 280 ? -9.895 12.688 -23.275 1.00 92.50 280 CYS A O 1
ATOM 2240 N N . GLY A 1 281 ? -11.039 11.163 -24.471 1.00 89.06 281 GLY A N 1
ATOM 2241 C CA . GLY A 1 281 ? -11.841 10.613 -23.372 1.00 89.06 281 GLY A CA 1
ATOM 2242 C C . GLY A 1 281 ? -12.871 11.564 -22.752 1.00 89.06 281 GLY A C 1
ATOM 2243 O O . GLY A 1 281 ? -13.527 11.198 -21.784 1.00 89.06 281 GLY A O 1
ATOM 2244 N N . LEU A 1 282 ? -13.030 12.784 -23.276 1.00 89.31 282 LEU A N 1
ATOM 2245 C CA . LEU A 1 282 ? -13.977 13.757 -22.724 1.00 89.31 282 LEU A CA 1
ATOM 2246 C C . LEU A 1 282 ? -15.411 13.481 -23.187 1.00 89.31 282 LEU A C 1
ATOM 2248 O O . LEU A 1 282 ? -15.590 13.049 -24.331 1.00 89.31 282 LEU A O 1
ATOM 2252 N N . PRO A 1 283 ? -16.420 13.768 -22.344 1.00 86.69 283 PRO A N 1
ATOM 2253 C CA . PRO A 1 283 ? -17.819 13.591 -22.704 1.00 86.69 283 PRO A CA 1
ATOM 2254 C C . PRO A 1 283 ? -18.181 14.463 -23.909 1.00 86.69 283 PRO A C 1
ATOM 2256 O O . PRO A 1 283 ? -17.746 15.611 -24.025 1.00 86.69 283 PRO A O 1
ATOM 2259 N N . ALA A 1 284 ? -18.967 13.898 -24.822 1.00 78.88 284 ALA A N 1
ATOM 2260 C CA . ALA A 1 284 ? -19.344 14.546 -26.073 1.00 78.88 284 ALA A CA 1
ATOM 2261 C C . ALA A 1 284 ? -20.284 15.748 -25.852 1.00 78.88 284 ALA A C 1
ATOM 2263 O O . ALA A 1 284 ? -20.218 16.710 -26.610 1.00 78.88 284 ALA A O 1
ATOM 2264 N N . ASN A 1 285 ? -21.075 15.725 -24.772 1.00 74.31 285 ASN A N 1
ATOM 2265 C CA . ASN A 1 285 ? -21.889 16.842 -24.292 1.00 74.31 285 ASN A CA 1
ATOM 2266 C C . ASN A 1 285 ? -21.514 17.179 -22.840 1.00 74.31 285 ASN A C 1
ATOM 2268 O O . ASN A 1 285 ? -21.992 16.514 -21.921 1.00 74.31 285 ASN A O 1
ATOM 2272 N N . PRO A 1 286 ? -20.653 18.181 -22.598 1.00 61.97 286 PRO A N 1
ATOM 2273 C CA . PRO A 1 286 ? -20.586 18.799 -21.282 1.00 61.97 286 PRO A CA 1
ATOM 2274 C C . PRO A 1 286 ? -21.884 19.597 -21.085 1.00 61.97 286 PRO A C 1
ATOM 2276 O O . PRO A 1 286 ? -22.115 20.550 -21.833 1.00 61.97 286 PRO A O 1
ATOM 2279 N N . LEU A 1 287 ? -22.737 19.140 -20.160 1.00 54.81 287 LEU A N 1
ATOM 2280 C CA . LEU A 1 287 ? -23.897 19.892 -19.660 1.00 54.81 287 LEU A CA 1
ATOM 2281 C C . LEU A 1 287 ? -23.476 21.283 -19.165 1.00 54.81 287 LEU A C 1
ATOM 2283 O O . LEU A 1 287 ? -22.371 21.384 -18.581 1.00 54.81 287 LEU A O 1
#

Organism: NCBI:txid1817878

InterPro domains:
  IPR041916 Anti-sigma factor, zinc-finger domain superfamily [G3DSA:1.10.10.1320] (14-62)

Radius of gyration: 33.15 Å; Cα contacts (8 Å, |Δi|>4): 131; chains: 1; bounding box: 66×63×84 Å

Nearest PDB structures (foldseek):
  2q1z-assembly1_B  TM=6.765E-01  e=9.253E-02  Cereibacter sphaeroides 2.4.1

Sequence (287 aa):
MKRRIKKMNCESSNWLKYIEDVLSPEEKIQYNNHLKHCEKCRNTLADMGFMYSILAADIPKSLPSQCVASEDLLDYVEGNVSETRRTQIELHLNECSMCKSEMEYAKQAFQPSTNQAAVPHIVPELPEFIKRFLHKSPVKEKISFRERLAEFFQPGFGSDMVPVMAHEKYNSTHRCDECGEMLAISAQYCQHCGLKVEEGSEQKSETSVREDESIEAKLEAQIKSIEQQEETKIHASVKETEQRILGKPTLDEPVTDTPAQTCKKCNKTLFIGWNYCPVCGLPANPL

Solvent-accessible surface area (backbone atoms only — not comparable to full-atom values): 18936 Å² total; per-residue (Å²): 135,87,79,79,78,78,83,80,57,84,88,76,63,64,58,64,45,59,74,72,62,71,52,53,75,72,53,50,51,52,51,54,57,46,47,75,76,32,64,69,61,43,51,53,49,51,56,49,48,50,55,49,49,56,59,48,70,72,48,55,92,67,58,80,89,74,58,83,54,70,66,60,51,50,32,50,71,75,63,73,51,53,72,74,57,46,53,53,50,53,55,45,44,75,74,31,62,60,62,37,52,52,46,51,52,49,50,60,74,66,51,73,78,84,76,78,72,80,82,79,94,76,78,80,82,73,62,71,75,58,59,67,61,69,75,70,75,87,81,94,72,93,74,56,74,70,64,65,52,53,76,75,68,68,92,82,78,77,89,86,81,85,78,93,74,79,90,76,77,83,83,60,67,46,65,39,92,89,79,62,51,82,36,55,73,85,48,56,48,41,90,86,80,66,49,70,49,80,78,85,71,96,68,92,78,95,79,83,87,75,63,58,66,60,49,52,56,50,50,54,53,51,50,56,56,49,54,56,54,48,54,54,51,51,55,52,52,51,55,58,52,55,61,60,62,78,69,63,85,82,87,84,73,85,80,76,91,49,82,69,49,59,38,92,87,78,66,47,80,39,49,75,92,54,64,48,37,93,87,75,68,46,60,61,72,80,127

Secondary structure (DSSP, 8-state):
------PPPGGG--HHHHHTT-S-HHHHHHHHHHHHH-HHHHHHHHHHHHHHHHHHHTS-SS-GGGSPPHHHHHHHHHT-S-HHHHHHHHHHHHH-HHHHHHHHHHHHHHS-----S-----PPPPPHHHHHHHT---------HHHHHHTT------S-------------EEE-TTT--EEETT-SB-TTT-PBP-----------SSSHHHHHHHHHHHHHHHHHHHHHHHHHHHHHHHHHHTTS----------EEEE-TTT--EEETT-SB-TTT--BSS--

pLDDT: mean 72.39, std 21.07, range [31.5, 97.56]

Foldseek 3Di:
DDDPLDQDDLVPDPLVCVLVVVDDPVVVVNVVVNCVPDPVSVVVNVVVVVVVCVVVVQAAPDDPVPADDLVLLLCLLVVNDDPVSNVVNVVVCVRGVVSVVSSVVSNVVPPDPPPPPDDDDDDDDDPPVVVVVVVDDDDDDPDDPVVVVVVVDDPDDDDDDDDDDDDDDDQDWDADPPPRDIHGLPDQADPPPRDGDDNDDDDDDPDDPDVVVVVVVVVVVVVVVVVVVVVVVVVVVVVVVVVVVVPDDDPDDDDPADFDDADPPPRHTDGPPDQADPPPGHGPDDD